Protein AF-A0A1V9G456-F1 (afdb_monomer)

Foldseek 3Di:
DPPDDPLVVVLLVLDDPVVSVVLVVLVVVLVVVVVVLVVVVVVLVVVVVPCPDDPVVVVVVSVVVNVVSLVVNVVSLLVSLCVSQVVCCQFQVFDAPDCVVVVVVDDSPDDCVVVVSVSSVRCSVRVPPVRLVNLLCLLLVVLQPDPDAWDDDWFDIDDPLLFDQDPVRAQDRDVCSLVNVSSVQQLLCCLAVVDSGHDPVVSVVSVCLVPDQQDWDKDDSHVQWIWTAGNSRHIDIGGNGSVSVVSSCVSSVSVVSRVVVVVVPD

Mean predicted aligned error: 13.53 Å

Solvent-accessible surface area (backbone atoms only — not comparable to full-atom values): 15135 Å² total; per-residue (Å²): 134,88,84,74,71,63,77,56,50,69,53,39,71,74,45,55,74,68,55,32,53,55,51,48,56,56,47,52,56,51,49,55,54,46,52,55,52,49,53,50,52,50,52,50,49,57,51,59,72,64,54,85,69,83,51,69,67,59,57,48,53,51,50,53,51,51,53,50,52,53,50,51,51,51,53,51,51,55,48,52,50,50,52,52,50,50,50,43,32,69,50,29,50,41,82,77,86,56,67,72,69,55,56,77,74,57,62,96,83,60,74,70,58,63,54,57,51,48,50,46,53,49,47,58,51,39,60,72,61,38,16,61,58,38,29,48,48,60,47,50,57,70,46,79,84,43,93,63,50,58,46,77,59,70,36,42,65,49,50,62,73,56,47,52,73,43,102,80,77,47,55,60,66,55,94,66,28,67,63,48,47,51,32,49,50,33,41,49,26,33,74,69,66,75,30,53,43,58,56,68,70,58,47,51,51,50,55,46,58,72,74,44,71,81,48,78,48,76,46,74,79,40,98,52,34,35,41,34,41,36,48,59,68,38,44,45,74,47,34,74,39,42,66,58,32,48,50,53,40,57,77,63,46,43,67,62,57,42,51,61,54,58,75,74,61,125

Sequence (266 aa):
MTYTIKNTQDILNRLSSEDQIHCQLVFENYQNKLHLINSLLETIRDTTEKIEKRDKEEIQKIGEINDLLNGIIRINSESLVKILESYFITKYAISFSSYLNLKAKLSPFNSFLPIVSGIFSQCSEDLNISGSENIADKFQRRFYYQEEQPVINGEKICLPFYCCYNNYGHLSLQKDGEQSIKWLLHALCYCFLNTNSMPSELSTLYDQWLKEIDVKRTYIIFPGVTIKFFRNRKVNLSFSTPEHALKFWNHFELTGIAARMRTKNP

Secondary structure (DSSP, 8-state):
-----HHHHHHHTTS-HHHHHHHHHHHHHHHHHHHHHHHHHHHHHHHHHH--S--HHHHHHHHHHHHHHHHHHHHHHHHHHHHHHHHHHHHH------HHHHHTT--TTS-SHHHHHHHHHHHHHHHHHHHHHHHHHHHHHTTTT-SS--EEETTEEE-BTTB---TTS---PPTTHHHHHHHHHHHHHHHHH--SSPPHHHHHHHHHHHH-TT--EEEEEETTEEEEE-TTS-EEEEESSHHHHHHHHHHTTHHHHHHHHHTT--

Structure (mmCIF, N/CA/C/O backbone):
data_AF-A0A1V9G456-F1
#
_entry.id   AF-A0A1V9G456-F1
#
loop_
_atom_site.group_PDB
_atom_site.id
_atom_site.type_symbol
_atom_site.label_atom_id
_atom_site.label_alt_id
_atom_site.label_comp_id
_atom_site.label_asym_id
_atom_site.label_entity_id
_atom_site.label_seq_id
_atom_site.pdbx_PDB_ins_code
_atom_site.Cartn_x
_atom_site.Cartn_y
_atom_site.Cartn_z
_atom_site.occupancy
_atom_site.B_iso_or_equiv
_atom_site.auth_seq_id
_atom_site.auth_comp_id
_atom_site.auth_asym_id
_atom_site.auth_atom_id
_atom_site.pdbx_PDB_model_num
ATOM 1 N N . MET A 1 1 ? -19.098 15.385 27.191 1.00 29.08 1 MET A N 1
ATOM 2 C CA . MET A 1 1 ? -17.970 16.095 26.537 1.00 29.08 1 MET A CA 1
ATOM 3 C C . MET A 1 1 ? -17.883 15.621 25.095 1.00 29.08 1 MET A C 1
ATOM 5 O O . MET A 1 1 ? -17.433 14.510 24.851 1.00 29.08 1 MET A O 1
ATOM 9 N N . THR A 1 2 ? -18.365 16.418 24.146 1.00 27.81 2 THR A N 1
ATOM 10 C CA . THR A 1 2 ? -18.256 16.141 22.708 1.00 27.81 2 THR A CA 1
ATOM 11 C C . THR A 1 2 ? -16.818 16.442 22.282 1.00 27.81 2 THR A C 1
ATOM 13 O O . THR A 1 2 ? -16.451 17.592 22.061 1.00 27.81 2 THR A O 1
ATOM 16 N N . TYR A 1 3 ? -15.960 15.420 22.267 1.00 35.41 3 TYR A N 1
ATOM 17 C CA . TYR A 1 3 ? -14.580 15.544 21.794 1.00 35.41 3 TYR A CA 1
ATOM 18 C C . TYR A 1 3 ? -14.573 15.631 20.264 1.00 35.41 3 TYR A C 1
ATOM 20 O O . TYR A 1 3 ? -14.456 14.631 19.559 1.00 35.41 3 TYR A O 1
ATOM 28 N N . THR A 1 4 ? -14.732 16.843 19.742 1.00 36.88 4 THR A N 1
ATOM 29 C CA . THR A 1 4 ? -14.680 17.124 18.307 1.00 36.88 4 THR A CA 1
ATOM 30 C C . THR A 1 4 ? -13.224 17.147 17.832 1.00 36.88 4 THR A C 1
ATOM 32 O O . THR A 1 4 ? -12.468 18.036 18.211 1.00 36.88 4 THR A O 1
ATOM 35 N N . ILE A 1 5 ? -12.827 16.123 17.067 1.00 44.25 5 ILE A N 1
ATOM 36 C CA . ILE A 1 5 ? -12.095 16.112 15.772 1.00 44.25 5 ILE A CA 1
ATOM 37 C C . ILE A 1 5 ? -11.303 17.388 15.375 1.00 44.25 5 ILE A C 1
ATOM 39 O O . ILE A 1 5 ? -11.302 17.786 14.218 1.00 44.25 5 ILE A O 1
ATOM 43 N N . LYS A 1 6 ? -10.615 18.088 16.281 1.00 42.72 6 LYS A N 1
ATOM 44 C CA . LYS A 1 6 ? -9.743 19.208 15.878 1.00 42.72 6 LYS A CA 1
ATOM 45 C C . LYS A 1 6 ? -8.385 18.697 15.391 1.00 42.72 6 LYS A C 1
ATOM 47 O O . LYS A 1 6 ? -7.908 19.136 14.357 1.00 42.72 6 LYS A O 1
ATOM 52 N N . ASN A 1 7 ? -7.839 17.674 16.053 1.00 48.06 7 ASN A N 1
ATOM 53 C CA . ASN A 1 7 ? -6.539 17.093 15.691 1.00 48.06 7 ASN A CA 1
ATOM 54 C C . ASN A 1 7 ? -6.590 16.159 14.470 1.00 48.06 7 ASN A C 1
ATOM 56 O O . ASN A 1 7 ? -5.567 15.914 13.842 1.00 48.06 7 ASN A O 1
ATOM 60 N N . THR A 1 8 ? -7.759 15.618 14.120 1.00 53.28 8 THR A N 1
ATOM 61 C CA . THR A 1 8 ? -7.902 14.717 12.964 1.00 53.28 8 THR A CA 1
ATOM 62 C C . THR A 1 8 ? -7.913 15.491 11.648 1.00 53.28 8 THR A C 1
ATOM 64 O O . THR A 1 8 ? -7.383 15.012 10.649 1.00 53.28 8 THR A O 1
ATOM 67 N N . GLN A 1 9 ? -8.476 16.703 11.649 1.00 58.34 9 GLN A N 1
ATOM 68 C CA . GLN A 1 9 ? -8.628 17.510 10.442 1.00 58.34 9 GLN A CA 1
ATOM 69 C C . GLN A 1 9 ? -7.277 17.973 9.886 1.00 58.34 9 GLN A C 1
ATOM 71 O O . GLN A 1 9 ? -7.057 17.881 8.683 1.00 58.34 9 GLN A O 1
ATOM 76 N N . ASP A 1 10 ? -6.340 18.373 10.748 1.00 55.44 10 ASP A N 1
ATOM 77 C CA . ASP A 1 10 ? -4.997 18.807 10.333 1.00 55.44 10 ASP A CA 1
ATOM 78 C C . ASP A 1 10 ? -4.197 17.701 9.636 1.00 55.44 10 ASP A C 1
ATOM 80 O O . ASP A 1 10 ? -3.335 17.980 8.803 1.00 55.44 10 ASP A O 1
ATOM 84 N N . ILE A 1 11 ? -4.498 16.441 9.953 1.00 53.94 11 ILE A N 1
ATOM 85 C CA . ILE A 1 11 ? -3.815 15.281 9.381 1.00 53.94 11 ILE A CA 1
ATOM 86 C C . ILE A 1 11 ? -4.518 14.832 8.101 1.00 53.94 11 ILE A C 1
ATOM 88 O O . ILE A 1 11 ? -3.846 14.569 7.106 1.00 53.94 11 ILE A O 1
ATOM 92 N N . LEU A 1 12 ? -5.855 14.845 8.078 1.00 62.16 12 LEU A N 1
ATOM 93 C CA . LEU A 1 12 ? -6.624 14.661 6.845 1.00 62.16 12 LEU A CA 1
ATOM 94 C C . LEU A 1 12 ? -6.194 15.680 5.782 1.00 62.16 12 LEU A C 1
ATOM 96 O O . LEU A 1 12 ? -5.948 15.300 4.644 1.00 62.16 12 LEU A O 1
ATOM 100 N N . ASN A 1 13 ? -5.978 16.940 6.163 1.00 65.62 13 ASN A N 1
ATOM 101 C CA . ASN A 1 13 ? -5.554 18.006 5.251 1.00 65.62 13 ASN A CA 1
ATOM 102 C C . ASN A 1 13 ? -4.194 17.750 4.563 1.00 65.62 13 ASN A C 1
ATOM 104 O O . ASN A 1 13 ? -3.883 18.420 3.581 1.00 65.62 13 ASN A O 1
ATOM 108 N N . ARG A 1 14 ? -3.382 16.801 5.053 1.00 60.09 14 ARG A N 1
ATOM 109 C CA . ARG A 1 14 ? -2.105 16.393 4.434 1.00 60.09 14 ARG A CA 1
ATOM 110 C C . ARG A 1 14 ? -2.256 15.254 3.424 1.00 60.09 14 ARG A C 1
ATOM 112 O O . ARG A 1 14 ? -1.299 14.933 2.727 1.00 60.09 14 ARG A O 1
ATOM 119 N N . LEU A 1 15 ? -3.428 14.631 3.360 1.00 67.00 15 LEU A N 1
ATOM 120 C CA . LEU A 1 15 ? -3.732 13.544 2.439 1.00 67.00 15 LEU A CA 1
ATOM 121 C C . LEU A 1 15 ? -4.352 14.072 1.142 1.00 67.00 15 LEU A C 1
ATOM 123 O O . LEU A 1 15 ? -4.891 15.180 1.101 1.00 67.00 15 LEU A O 1
ATOM 127 N N . SER A 1 16 ? -4.343 13.248 0.092 1.00 68.56 16 SER A N 1
ATOM 128 C CA . SER A 1 16 ? -5.126 13.531 -1.116 1.00 68.56 16 SER A CA 1
ATOM 129 C C . SER A 1 16 ? -6.628 13.578 -0.798 1.00 68.56 16 SER A C 1
ATOM 131 O O . SER A 1 16 ? -7.088 12.934 0.145 1.00 68.56 16 SER A O 1
ATOM 133 N N . SER A 1 17 ? -7.421 14.297 -1.598 1.00 72.94 17 SER A N 1
ATOM 134 C CA . SER A 1 17 ? -8.876 14.406 -1.386 1.00 72.94 17 SER A CA 1
ATOM 135 C C . SER A 1 17 ? -9.580 13.043 -1.345 1.00 72.94 17 SER A C 1
ATOM 137 O O . SER A 1 17 ? -10.521 12.852 -0.582 1.00 72.94 17 SER A O 1
ATOM 139 N N . GLU A 1 18 ? -9.101 12.072 -2.123 1.00 75.88 18 GLU A N 1
ATOM 140 C CA . GLU A 1 18 ? -9.630 10.705 -2.128 1.00 75.88 18 GLU A CA 1
ATOM 141 C C . GLU A 1 18 ? -9.350 9.978 -0.801 1.00 75.88 18 GLU A C 1
ATOM 143 O O . GLU A 1 18 ? -10.236 9.350 -0.222 1.00 75.88 18 GLU A O 1
ATOM 148 N N . ASP A 1 19 ? -8.129 10.100 -0.277 1.00 76.50 19 ASP A N 1
ATOM 149 C CA . ASP A 1 19 ? -7.758 9.493 1.004 1.00 76.50 19 ASP A CA 1
ATOM 150 C C . ASP A 1 19 ? -8.465 10.149 2.183 1.00 76.50 19 ASP A C 1
ATOM 152 O O . ASP A 1 19 ? -8.787 9.467 3.155 1.00 76.50 19 ASP A O 1
ATOM 156 N N . GLN A 1 20 ? -8.716 11.459 2.098 1.00 75.62 20 GLN A N 1
ATOM 157 C CA . GLN A 1 20 ? -9.496 12.185 3.094 1.00 75.62 20 GLN A CA 1
ATOM 158 C C . GLN A 1 20 ? -10.893 11.587 3.221 1.00 75.62 20 GLN A C 1
ATOM 160 O O . GLN A 1 20 ? -11.306 11.262 4.333 1.00 75.62 20 GLN A O 1
ATOM 165 N N . ILE A 1 21 ? -11.573 11.373 2.089 1.00 80.25 21 ILE A N 1
ATOM 166 C CA . ILE A 1 21 ? -12.909 10.767 2.045 1.00 80.25 21 ILE A CA 1
ATOM 167 C C . ILE A 1 21 ? -12.871 9.350 2.624 1.00 80.25 21 ILE A C 1
ATOM 169 O O . ILE A 1 21 ? -13.693 9.010 3.476 1.00 80.25 21 ILE A O 1
ATOM 173 N N . HIS A 1 22 ? -11.903 8.522 2.208 1.00 81.69 22 HIS A N 1
ATOM 174 C CA . HIS A 1 22 ? -11.785 7.156 2.723 1.00 81.69 22 HIS A CA 1
ATOM 175 C C . HIS A 1 22 ? -11.579 7.138 4.240 1.00 81.69 22 HIS A C 1
ATOM 177 O O . HIS A 1 22 ? -12.286 6.433 4.961 1.00 81.69 22 HIS A O 1
ATOM 183 N N . CYS A 1 23 ? -10.636 7.942 4.735 1.00 77.00 23 CYS A N 1
ATOM 184 C CA . CYS A 1 23 ? -10.368 8.042 6.160 1.00 77.00 23 CYS A CA 1
ATOM 185 C C . CYS A 1 23 ? -11.614 8.526 6.904 1.00 77.00 23 CYS A C 1
ATOM 187 O O . CYS A 1 23 ? -12.013 7.877 7.866 1.00 77.00 23 CYS A O 1
ATOM 189 N N . GLN A 1 24 ? -12.268 9.600 6.448 1.00 79.25 24 GLN A N 1
ATOM 190 C CA . GLN A 1 24 ? -13.489 10.131 7.064 1.00 79.25 24 GLN A CA 1
ATOM 191 C C . GLN A 1 24 ? -14.578 9.065 7.209 1.00 79.25 24 GLN A C 1
ATOM 193 O O . GLN A 1 24 ? -15.083 8.885 8.313 1.00 79.25 24 GLN A O 1
ATOM 198 N N . LEU A 1 25 ? -14.862 8.285 6.162 1.00 83.12 25 LEU A N 1
ATOM 199 C CA . LEU A 1 25 ? -15.849 7.198 6.223 1.00 83.12 25 LEU A CA 1
ATOM 200 C C . LEU A 1 25 ? -15.495 6.140 7.278 1.00 83.12 25 LEU A C 1
ATOM 202 O O . LEU A 1 25 ? -16.353 5.675 8.035 1.00 83.12 25 LEU A O 1
ATOM 206 N N . VAL A 1 26 ? -14.218 5.755 7.349 1.00 82.00 26 VAL A N 1
ATOM 207 C CA . VAL A 1 26 ? -13.726 4.808 8.357 1.00 82.00 26 VAL A CA 1
ATOM 208 C C . VAL A 1 26 ? -13.865 5.400 9.771 1.00 82.00 26 VAL A C 1
ATOM 210 O O . VAL A 1 26 ? -14.267 4.687 10.697 1.00 82.00 26 VAL A O 1
ATOM 213 N N . PHE A 1 27 ? -13.605 6.701 9.943 1.00 76.19 27 PHE A N 1
ATOM 214 C CA . PHE A 1 27 ? -13.762 7.402 11.222 1.00 76.19 27 PHE A CA 1
ATOM 215 C C . PHE A 1 27 ? -15.206 7.533 11.665 1.00 76.19 27 PHE A C 1
ATOM 217 O O . PHE A 1 27 ? -15.497 7.240 12.821 1.00 76.19 27 PHE A O 1
ATOM 224 N N . GLU A 1 28 ? -16.103 7.942 10.778 1.00 78.88 28 GLU A N 1
ATOM 225 C CA . GLU A 1 28 ? -17.527 8.075 11.082 1.00 78.88 28 GLU A CA 1
ATOM 226 C C . GLU A 1 28 ? -18.101 6.736 11.554 1.00 78.88 28 GLU A C 1
ATOM 228 O O . GLU A 1 28 ? -18.773 6.663 12.584 1.00 78.88 28 GLU A O 1
ATOM 233 N N . ASN A 1 29 ? -17.749 5.642 10.874 1.00 81.62 29 ASN A N 1
ATOM 234 C CA . ASN A 1 29 ? -18.168 4.302 11.277 1.00 81.62 29 ASN A CA 1
ATOM 235 C C . ASN A 1 29 ? -17.635 3.928 12.673 1.00 81.62 29 ASN A C 1
ATOM 237 O O . ASN A 1 29 ? -18.372 3.418 13.520 1.00 81.62 29 ASN A O 1
ATOM 241 N N . TYR A 1 30 ? -16.366 4.227 12.953 1.00 77.94 30 TYR A N 1
ATOM 242 C CA . TYR A 1 30 ? -15.782 4.004 14.275 1.00 77.94 30 TYR A CA 1
ATOM 243 C C . TYR A 1 30 ? -16.440 4.860 15.369 1.00 77.94 30 TYR A C 1
ATOM 245 O O . TYR A 1 30 ? -16.749 4.350 16.448 1.00 77.94 30 TYR A O 1
ATOM 253 N N . GLN A 1 31 ? -16.702 6.138 15.098 1.00 72.94 31 GLN A N 1
ATOM 254 C CA . GLN A 1 31 ? -17.344 7.050 16.043 1.00 72.94 31 GLN A CA 1
ATOM 255 C C . GLN A 1 31 ? -18.769 6.623 16.375 1.00 72.94 31 GLN A C 1
ATOM 257 O O . GLN A 1 31 ? -19.137 6.636 17.547 1.00 72.94 31 GLN A O 1
ATOM 262 N N . ASN A 1 32 ? -19.535 6.166 15.385 1.00 76.38 32 ASN A N 1
ATOM 263 C CA . ASN A 1 32 ? -20.880 5.641 15.609 1.00 76.38 32 ASN A CA 1
ATOM 264 C C . ASN A 1 32 ? -20.860 4.437 16.564 1.00 76.38 32 ASN A C 1
ATOM 266 O O . ASN A 1 32 ? -21.667 4.361 17.493 1.00 76.38 32 ASN A O 1
ATOM 270 N N . LYS A 1 33 ? -19.890 3.527 16.396 1.00 76.00 33 LYS A N 1
ATOM 271 C CA . LYS A 1 33 ? -19.704 2.382 17.303 1.00 76.00 33 LYS A CA 1
ATOM 272 C C . LYS A 1 33 ? -19.307 2.819 18.712 1.00 76.00 33 LYS A C 1
ATOM 274 O O . LYS A 1 33 ? -19.852 2.301 19.683 1.00 76.00 33 LYS A O 1
ATOM 279 N N . LEU A 1 34 ? -18.391 3.780 18.840 1.00 74.19 34 LEU A N 1
ATOM 280 C CA . LEU A 1 34 ? -17.984 4.302 20.146 1.00 74.19 34 LEU A CA 1
ATOM 281 C C . LEU A 1 34 ? -19.107 5.041 20.864 1.00 74.19 34 LEU A C 1
ATOM 283 O O . LEU A 1 34 ? -19.250 4.881 22.070 1.00 74.19 34 LEU A O 1
ATOM 287 N N . HIS A 1 35 ? -19.891 5.844 20.146 1.00 76.31 35 HIS A N 1
ATOM 288 C CA . HIS A 1 35 ? -21.009 6.578 20.727 1.00 76.31 35 HIS A CA 1
ATOM 289 C C . HIS A 1 35 ? -22.008 5.616 21.378 1.00 76.31 35 HIS A C 1
ATOM 291 O O . HIS A 1 35 ? -22.426 5.834 22.513 1.00 76.31 35 HIS A O 1
ATOM 297 N N . LEU A 1 36 ? -22.329 4.512 20.695 1.00 78.75 36 LEU A N 1
ATOM 298 C CA . LEU A 1 36 ? -23.184 3.462 21.244 1.00 78.75 36 LEU A CA 1
ATOM 299 C C . LEU A 1 36 ? -22.589 2.847 22.520 1.00 78.75 36 LEU A C 1
ATOM 301 O O . LEU A 1 36 ? -23.282 2.739 23.527 1.00 78.75 36 LEU A O 1
ATOM 305 N N . ILE A 1 37 ? -21.305 2.477 22.502 1.00 75.81 37 ILE A N 1
ATOM 306 C CA . ILE A 1 37 ? -20.650 1.845 23.658 1.00 75.81 37 ILE A CA 1
ATOM 307 C C . ILE A 1 37 ? -20.556 2.810 24.847 1.00 75.81 37 ILE A C 1
ATOM 309 O O . ILE A 1 37 ? -20.841 2.419 25.975 1.00 75.81 37 ILE A O 1
ATOM 313 N N . ASN A 1 38 ? -20.207 4.074 24.607 1.00 71.88 38 ASN A N 1
ATOM 314 C CA . ASN A 1 38 ? -20.135 5.088 25.656 1.00 71.88 38 ASN A CA 1
ATOM 315 C C . ASN A 1 38 ? -21.511 5.355 26.277 1.00 71.88 38 ASN A C 1
ATOM 317 O O . ASN A 1 38 ? -21.606 5.464 27.494 1.00 71.88 38 ASN A O 1
ATOM 321 N N . SER A 1 39 ? -22.578 5.384 25.472 1.00 77.94 39 SER A N 1
ATOM 322 C CA . SER A 1 39 ? -23.950 5.517 25.980 1.00 77.94 39 SER A CA 1
ATOM 323 C C . SER A 1 39 ? -24.354 4.336 26.875 1.00 77.94 39 SER A C 1
ATOM 325 O O . SER A 1 39 ? -25.000 4.530 27.908 1.00 77.94 39 SER A O 1
ATOM 327 N N . LEU A 1 40 ? -23.926 3.114 26.534 1.00 79.06 40 LEU A N 1
ATOM 328 C CA . LEU A 1 40 ? -24.123 1.937 27.386 1.00 79.06 40 LEU A CA 1
ATOM 329 C C . LEU A 1 40 ? -23.321 2.038 28.690 1.00 79.06 40 LEU A C 1
ATOM 331 O O . LEU A 1 40 ? -23.867 1.756 29.753 1.00 79.06 40 LEU A O 1
ATOM 335 N N . LEU A 1 41 ? -22.060 2.479 28.627 1.00 76.81 41 LEU A N 1
ATOM 336 C CA . LEU A 1 41 ? -21.218 2.690 29.810 1.00 76.81 41 LEU A CA 1
ATOM 337 C C . LEU A 1 41 ? -21.802 3.747 30.756 1.00 76.81 41 LEU A C 1
ATOM 339 O O . LEU A 1 41 ? -21.820 3.529 31.965 1.00 76.81 41 LEU A O 1
ATOM 343 N N . GLU A 1 42 ? -22.316 4.857 30.223 1.00 78.56 42 GLU A N 1
ATOM 344 C CA . GLU A 1 42 ? -23.013 5.880 31.012 1.00 78.56 42 GLU A CA 1
ATOM 345 C C . GLU A 1 42 ? -24.275 5.309 31.664 1.00 78.56 42 GLU A C 1
ATOM 347 O O . GLU A 1 42 ? -24.458 5.450 32.869 1.00 78.56 42 GLU A O 1
ATOM 352 N N . THR A 1 43 ? -25.085 4.560 30.909 1.00 79.44 43 THR A N 1
ATOM 353 C CA . THR A 1 43 ? -26.291 3.907 31.445 1.00 79.44 43 THR A CA 1
ATOM 354 C C . THR A 1 43 ? -25.951 2.933 32.575 1.00 79.44 43 THR A C 1
ATOM 356 O O . THR A 1 43 ? -26.644 2.888 33.592 1.00 79.44 43 THR A O 1
ATOM 359 N N . ILE A 1 44 ? -24.870 2.163 32.427 1.00 76.38 44 ILE A N 1
ATOM 360 C CA . ILE A 1 44 ? -24.393 1.240 33.461 1.00 76.38 44 ILE A CA 1
ATOM 361 C C . ILE A 1 44 ? -23.924 2.019 34.683 1.00 76.38 44 ILE A C 1
ATOM 363 O O . ILE A 1 44 ? -24.290 1.650 35.797 1.00 76.38 44 ILE A O 1
ATOM 367 N N . ARG A 1 45 ? -23.164 3.105 34.504 1.00 75.81 45 ARG A N 1
ATOM 368 C CA . ARG A 1 45 ? -22.695 3.936 35.619 1.00 75.81 45 ARG A CA 1
ATOM 369 C C . ARG A 1 45 ? -23.867 4.522 36.400 1.00 75.81 45 ARG A C 1
ATOM 371 O O . ARG A 1 45 ? -23.929 4.341 37.612 1.00 75.81 45 ARG A O 1
ATOM 378 N N . ASP A 1 46 ? -24.835 5.102 35.700 1.00 76.88 46 ASP A N 1
ATOM 379 C CA . ASP A 1 46 ? -26.046 5.666 36.295 1.00 76.88 46 ASP A CA 1
ATOM 380 C C . ASP A 1 46 ? -26.880 4.600 37.014 1.00 76.88 46 ASP A C 1
ATOM 382 O O . ASP A 1 46 ? -27.466 4.858 38.064 1.00 76.88 46 ASP A O 1
ATOM 386 N N . THR A 1 47 ? -26.939 3.385 36.460 1.00 72.50 47 THR A N 1
ATOM 387 C CA . THR A 1 47 ? -27.614 2.248 37.099 1.00 72.50 47 THR A CA 1
ATOM 388 C C . THR A 1 47 ? -26.866 1.818 38.361 1.00 72.50 47 THR A C 1
ATOM 390 O O . THR A 1 47 ? -27.487 1.597 39.394 1.00 72.50 47 THR A O 1
ATOM 393 N N . THR A 1 48 ? -25.533 1.782 38.314 1.00 71.56 48 THR A N 1
ATOM 394 C CA . THR A 1 48 ? -24.670 1.434 39.454 1.00 71.56 48 THR A CA 1
ATOM 395 C C . THR A 1 48 ? -24.810 2.441 40.596 1.00 71.56 48 THR A C 1
ATOM 397 O O . THR A 1 48 ? -24.867 2.048 41.758 1.00 71.56 48 THR A O 1
ATOM 400 N N . GLU A 1 49 ? -24.901 3.735 40.276 1.00 71.06 49 GLU A N 1
ATOM 401 C CA . GLU A 1 49 ? -25.076 4.821 41.250 1.00 71.06 49 GLU A CA 1
ATOM 402 C C . GLU A 1 49 ? -26.454 4.779 41.944 1.00 71.06 49 GLU A C 1
ATOM 404 O O . GLU A 1 49 ? -26.573 5.222 43.085 1.00 71.06 49 GLU A O 1
ATOM 409 N N . LYS A 1 50 ?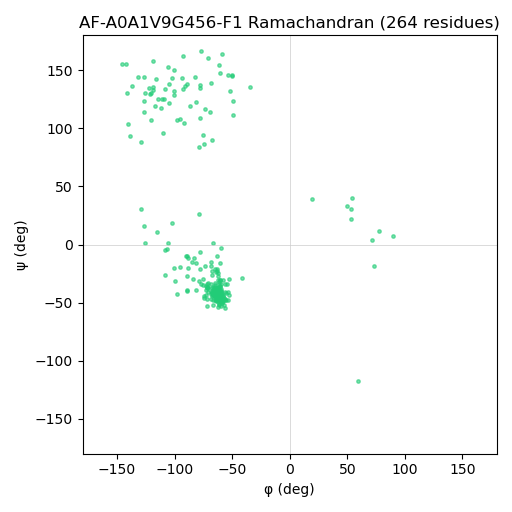 -27.483 4.212 41.295 1.00 71.12 50 LYS A N 1
ATOM 410 C CA . LYS A 1 50 ? -28.862 4.112 41.819 1.00 71.12 50 LYS A CA 1
ATOM 411 C C . LYS A 1 50 ? -29.139 2.857 42.653 1.00 71.12 50 LYS A C 1
ATOM 413 O O . LYS A 1 50 ? -30.185 2.782 43.298 1.00 71.12 50 LYS A O 1
ATOM 418 N N . ILE A 1 51 ? -28.245 1.868 42.659 1.00 69.94 51 ILE A N 1
ATOM 419 C CA . ILE A 1 51 ? -28.406 0.652 43.471 1.00 69.94 51 ILE A CA 1
ATOM 420 C C . ILE A 1 51 ? -28.005 0.980 44.921 1.00 69.94 51 ILE A C 1
ATOM 422 O O . ILE A 1 51 ? -26.875 0.773 45.358 1.00 69.94 51 ILE A O 1
ATOM 426 N N . GLU A 1 52 ? -28.951 1.529 45.688 1.00 56.78 52 GLU A N 1
ATOM 427 C CA . GLU A 1 52 ? -28.749 1.947 47.088 1.00 56.78 52 GLU A CA 1
ATOM 428 C C . GLU A 1 52 ? -28.531 0.773 48.066 1.00 56.78 52 GLU A C 1
ATOM 430 O O . GLU A 1 52 ? -28.046 0.971 49.182 1.00 56.78 52 GLU A O 1
ATOM 435 N N . LYS A 1 53 ? -28.839 -0.469 47.668 1.00 60.69 53 LYS A N 1
ATOM 436 C CA . LYS A 1 53 ? -28.594 -1.677 48.472 1.00 60.69 53 LYS A CA 1
ATOM 437 C C . LYS A 1 53 ? -27.672 -2.625 47.723 1.00 60.69 53 LYS A C 1
ATOM 439 O O . LYS A 1 53 ? -28.064 -3.261 46.756 1.00 60.69 53 LYS A O 1
ATOM 444 N N . ARG A 1 54 ? -26.431 -2.694 48.204 1.00 64.25 54 ARG A N 1
ATOM 445 C CA . ARG A 1 54 ? -25.341 -3.485 47.633 1.00 64.25 54 ARG A CA 1
ATOM 446 C C . ARG A 1 54 ? -25.607 -4.983 47.773 1.00 64.25 54 ARG A C 1
ATOM 448 O O . ARG A 1 54 ? -25.161 -5.588 48.749 1.00 64.25 54 ARG A O 1
ATOM 455 N N . ASP A 1 55 ? -26.259 -5.581 46.784 1.00 70.25 55 ASP A N 1
ATOM 456 C CA . ASP A 1 55 ? -26.033 -6.995 46.520 1.00 70.25 55 ASP A CA 1
ATOM 457 C C . ASP A 1 55 ? -24.652 -7.131 45.860 1.00 70.25 55 ASP A C 1
ATOM 459 O O . ASP A 1 55 ? -24.379 -6.555 44.802 1.00 70.25 55 ASP A O 1
ATOM 463 N N . LYS A 1 56 ? -23.724 -7.818 46.537 1.00 72.00 56 LYS A N 1
ATOM 464 C CA . LYS A 1 56 ? -22.342 -7.978 46.053 1.00 72.00 56 LYS A CA 1
ATOM 465 C C . LYS A 1 56 ? -22.310 -8.643 44.678 1.00 72.00 56 LYS A C 1
ATOM 467 O O . LYS A 1 56 ? -21.412 -8.348 43.893 1.00 72.00 56 LYS A O 1
ATOM 472 N N . GLU A 1 57 ? -23.280 -9.507 44.398 1.00 76.19 57 GLU A N 1
ATOM 473 C CA . GLU A 1 57 ? -23.358 -10.246 43.143 1.00 76.19 57 GLU A CA 1
ATOM 474 C C . GLU A 1 57 ? -23.760 -9.345 41.960 1.00 76.19 57 GLU A C 1
ATOM 476 O O . GLU A 1 57 ? -23.220 -9.485 40.863 1.00 76.19 57 GLU A O 1
ATOM 481 N N . GLU A 1 58 ? -24.647 -8.366 42.173 1.00 72.56 58 GLU A N 1
ATOM 482 C CA . GLU A 1 58 ? -25.045 -7.402 41.134 1.00 72.56 58 GLU A CA 1
ATOM 483 C C . GLU A 1 58 ? -23.916 -6.420 40.801 1.00 72.56 58 GLU A C 1
ATOM 485 O O . GLU A 1 58 ? -23.649 -6.154 39.628 1.00 72.56 58 GLU A O 1
ATOM 490 N N . ILE A 1 59 ? -23.188 -5.941 41.816 1.00 75.44 59 ILE A N 1
ATOM 491 C CA . ILE A 1 59 ? -22.011 -5.077 41.622 1.00 75.44 59 ILE A CA 1
ATOM 492 C C . ILE A 1 59 ? -20.920 -5.813 40.836 1.00 75.44 59 ILE A C 1
ATOM 494 O O . ILE A 1 59 ? -20.274 -5.224 39.968 1.00 75.44 59 ILE A O 1
ATOM 498 N N . GLN A 1 60 ? -20.720 -7.103 41.116 1.00 79.69 60 GLN A N 1
ATOM 499 C CA . GLN A 1 60 ? -19.756 -7.919 40.387 1.00 79.69 60 GLN A CA 1
ATOM 500 C C . GLN A 1 60 ? -20.147 -8.075 38.909 1.00 79.69 60 GLN A C 1
ATOM 502 O O . GLN A 1 60 ? -19.310 -7.836 38.040 1.00 79.69 60 GLN A O 1
ATOM 507 N N . LYS A 1 61 ? -21.419 -8.377 38.609 1.00 79.44 61 LYS A N 1
ATOM 508 C CA . LYS A 1 61 ? -21.929 -8.469 37.226 1.00 79.44 61 LYS A CA 1
ATOM 509 C C . LYS A 1 61 ? -21.768 -7.153 36.460 1.00 79.44 61 LYS A C 1
ATOM 511 O O . LYS A 1 61 ? -21.384 -7.158 35.295 1.00 79.44 61 LYS A O 1
ATOM 516 N N . ILE A 1 62 ? -22.004 -6.016 37.113 1.00 77.56 62 ILE A N 1
ATOM 517 C CA . ILE A 1 62 ? -21.761 -4.683 36.541 1.00 77.56 62 ILE A CA 1
ATOM 518 C C . ILE A 1 62 ? -20.277 -4.482 36.205 1.00 77.56 62 ILE A C 1
ATOM 520 O O . ILE A 1 62 ? -19.955 -3.980 35.126 1.00 77.56 62 ILE A O 1
ATOM 524 N N . GLY A 1 63 ? -19.376 -4.890 37.105 1.00 76.81 63 GLY A N 1
ATOM 525 C CA . GLY A 1 63 ? -17.931 -4.862 36.868 1.00 76.81 63 GLY A CA 1
ATOM 526 C C . GLY A 1 63 ? -17.530 -5.688 35.644 1.00 76.81 63 GLY A C 1
ATOM 527 O O . GLY A 1 63 ? -16.829 -5.186 34.769 1.00 76.81 63 GLY A O 1
ATOM 528 N N . GLU A 1 64 ? -18.060 -6.906 35.526 1.00 81.81 64 GLU A N 1
ATOM 529 C CA . GLU A 1 64 ? -17.820 -7.793 34.379 1.00 81.81 64 GLU A CA 1
ATOM 530 C C . GLU A 1 64 ? -18.327 -7.186 33.058 1.00 81.81 64 GLU A C 1
ATOM 532 O O . GLU A 1 64 ? -17.633 -7.239 32.041 1.00 81.81 64 GLU A O 1
ATOM 537 N N . ILE A 1 65 ? -19.506 -6.550 33.058 1.00 79.88 65 ILE A N 1
ATOM 538 C CA . ILE A 1 65 ? -20.039 -5.858 31.873 1.00 79.88 65 ILE A CA 1
ATOM 539 C C . ILE A 1 65 ? -19.147 -4.669 31.489 1.00 79.88 65 ILE A C 1
ATOM 541 O O . ILE A 1 65 ? -18.874 -4.465 30.304 1.00 79.88 65 ILE A O 1
ATOM 545 N N . ASN A 1 66 ? -18.663 -3.898 32.466 1.00 75.38 66 ASN A N 1
ATOM 546 C CA . ASN A 1 66 ? -17.758 -2.777 32.216 1.00 75.38 66 ASN A CA 1
ATOM 547 C C . ASN A 1 66 ? -16.443 -3.257 31.572 1.00 75.38 66 ASN A C 1
ATOM 549 O O . ASN A 1 66 ? -16.005 -2.709 30.559 1.00 75.38 66 ASN A O 1
ATOM 553 N N . ASP A 1 67 ? -15.857 -4.339 32.087 1.00 77.81 67 ASP A N 1
ATOM 554 C CA . ASP A 1 67 ? -14.648 -4.947 31.522 1.00 77.81 67 ASP A CA 1
ATOM 555 C C . ASP A 1 67 ? -14.867 -5.473 30.095 1.00 77.81 67 ASP A C 1
ATOM 557 O O . ASP A 1 67 ? -14.023 -5.262 29.215 1.00 77.81 67 ASP A O 1
ATOM 561 N N . LEU A 1 68 ? -16.020 -6.094 29.823 1.00 79.94 68 LEU A N 1
ATOM 562 C CA . LEU A 1 68 ? -16.396 -6.538 28.477 1.00 79.94 68 LEU A CA 1
ATOM 563 C C . LEU A 1 68 ? -16.523 -5.362 27.501 1.00 79.94 68 LEU A C 1
ATOM 565 O O . LEU A 1 68 ? -15.975 -5.422 26.397 1.00 79.94 68 LEU A O 1
ATOM 569 N N . LEU A 1 69 ? -17.197 -4.278 27.896 1.00 74.75 69 LEU A N 1
ATOM 570 C CA . LEU A 1 69 ? -17.351 -3.082 27.061 1.00 74.75 69 LEU A CA 1
ATOM 571 C C . LEU A 1 69 ? -16.001 -2.412 26.784 1.00 74.75 69 LEU A C 1
ATOM 573 O O . LEU A 1 69 ? -15.713 -2.074 25.634 1.00 74.75 69 LEU A O 1
ATOM 577 N N . ASN A 1 70 ? -15.123 -2.322 27.784 1.00 71.69 70 ASN A N 1
ATOM 578 C CA . ASN A 1 70 ? -13.750 -1.849 27.598 1.00 71.69 70 ASN A CA 1
ATOM 579 C C . ASN A 1 70 ? -12.959 -2.748 26.630 1.00 71.69 70 ASN A C 1
ATOM 581 O O . ASN A 1 70 ? -12.227 -2.257 25.762 1.00 71.69 70 ASN A O 1
ATOM 585 N N . GLY A 1 71 ? -13.151 -4.068 26.710 1.00 70.75 71 GLY A N 1
ATOM 586 C CA . GLY A 1 71 ? -12.602 -5.029 25.754 1.00 70.75 71 GLY A CA 1
ATOM 587 C C . GLY A 1 71 ? -13.090 -4.796 24.320 1.00 70.75 71 GLY A C 1
ATOM 588 O O . GLY A 1 71 ? -12.287 -4.833 23.383 1.00 70.75 71 GLY A O 1
ATOM 589 N N . ILE A 1 72 ? -14.378 -4.495 24.141 1.00 74.75 72 ILE A N 1
ATOM 590 C CA . ILE A 1 72 ? -14.984 -4.194 22.836 1.00 74.75 72 ILE A CA 1
ATOM 591 C C . ILE A 1 72 ? -14.431 -2.888 22.260 1.00 74.75 72 ILE A C 1
ATOM 593 O O . ILE A 1 72 ? -14.131 -2.837 21.063 1.00 74.75 72 ILE A O 1
ATOM 597 N N . ILE A 1 73 ? -14.251 -1.843 23.076 1.00 70.31 73 ILE A N 1
ATOM 598 C CA . ILE A 1 73 ? -13.615 -0.598 22.620 1.00 70.31 73 ILE A CA 1
ATOM 599 C C . ILE A 1 73 ? -12.211 -0.902 22.104 1.00 70.31 73 ILE A C 1
ATOM 601 O O . ILE A 1 73 ? -11.888 -0.546 20.973 1.00 70.31 73 ILE A O 1
ATOM 605 N N . ARG A 1 74 ? -11.411 -1.647 22.877 1.00 70.50 74 ARG A N 1
ATOM 606 C CA . ARG A 1 74 ? -10.053 -2.035 22.480 1.00 70.50 74 ARG A CA 1
ATOM 607 C C . ARG A 1 74 ? -10.025 -2.776 21.142 1.00 70.50 74 ARG A C 1
ATOM 609 O O . ARG A 1 74 ? -9.206 -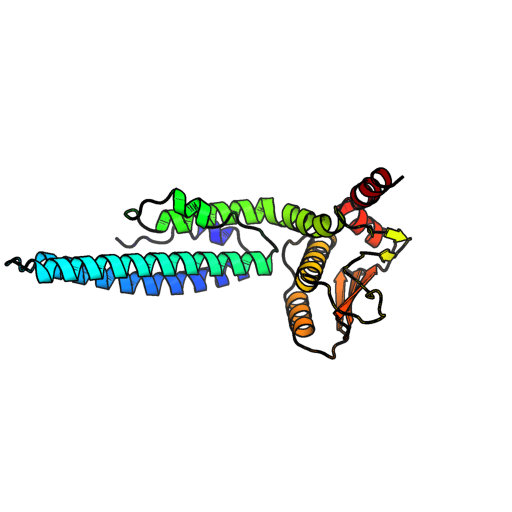2.443 20.290 1.00 70.50 74 ARG A O 1
ATOM 616 N N . ILE A 1 75 ? -10.908 -3.755 20.943 1.00 75.44 75 ILE A N 1
ATOM 617 C CA . ILE A 1 75 ? -11.000 -4.515 19.685 1.00 75.44 75 ILE A CA 1
ATOM 618 C C . ILE A 1 75 ? -11.390 -3.599 18.518 1.00 75.44 75 ILE A C 1
ATOM 620 O O . ILE A 1 75 ? -10.804 -3.696 17.440 1.00 75.44 75 ILE A O 1
ATOM 624 N N . ASN A 1 76 ? -12.344 -2.686 18.719 1.00 73.00 76 ASN A N 1
ATOM 625 C CA . ASN A 1 76 ? -12.744 -1.736 17.681 1.00 73.00 76 ASN A CA 1
ATOM 626 C C . ASN A 1 76 ? -11.620 -0.755 17.336 1.00 73.00 76 ASN A C 1
ATOM 628 O O . ASN A 1 76 ? -11.416 -0.471 16.157 1.00 73.00 76 ASN A O 1
ATOM 632 N N . SER A 1 77 ? -10.866 -0.273 18.327 1.00 72.00 77 SER A N 1
ATOM 633 C CA . SER A 1 77 ? -9.691 0.565 18.084 1.00 72.00 77 SER A CA 1
ATOM 634 C C . SER A 1 77 ? -8.625 -0.207 17.310 1.00 72.00 77 SER A C 1
ATOM 636 O O . SER A 1 77 ? -8.166 0.281 16.285 1.00 72.00 77 SER A O 1
ATOM 638 N N . GLU A 1 78 ? -8.291 -1.436 17.723 1.00 72.75 78 GLU A N 1
ATOM 639 C CA . GLU A 1 78 ? -7.364 -2.317 16.994 1.00 72.75 78 GLU A CA 1
ATOM 640 C C . GLU A 1 78 ? -7.817 -2.552 15.543 1.00 72.75 78 GLU A C 1
ATOM 642 O O . GLU A 1 78 ? -7.001 -2.536 14.621 1.00 72.75 78 GLU A O 1
ATOM 647 N N . SER A 1 79 ? -9.121 -2.738 15.323 1.00 77.00 79 SER A N 1
ATOM 648 C CA . SER A 1 79 ? -9.694 -2.895 13.986 1.00 77.00 79 SER A CA 1
ATOM 649 C C . SER A 1 79 ? -9.575 -1.623 13.148 1.00 77.00 79 SER A C 1
ATOM 651 O O . SER A 1 79 ? -9.248 -1.721 11.969 1.00 77.00 79 SER A O 1
ATOM 653 N N . LEU A 1 80 ? -9.829 -0.446 13.729 1.00 76.38 80 LEU A N 1
ATOM 654 C CA . LEU A 1 80 ? -9.665 0.843 13.053 1.00 76.38 80 LEU A CA 1
ATOM 655 C C . LEU A 1 80 ? -8.225 1.010 12.557 1.00 76.38 80 LEU A C 1
ATOM 657 O O . LEU A 1 80 ? -8.019 1.322 11.385 1.00 76.38 80 LEU A O 1
ATOM 661 N N . VAL A 1 81 ? -7.240 0.746 13.425 1.00 72.31 81 VAL A N 1
ATOM 662 C CA . VAL A 1 81 ? -5.819 0.841 13.059 1.00 72.31 81 VAL A CA 1
ATOM 663 C C . VAL A 1 81 ? -5.506 -0.085 11.895 1.00 72.31 81 VAL A C 1
ATOM 665 O O . VAL A 1 81 ? -4.975 0.362 10.889 1.00 72.31 81 VAL A O 1
ATOM 668 N N . LYS A 1 82 ? -5.903 -1.358 11.993 1.00 75.44 82 LYS A N 1
ATOM 669 C CA . LYS A 1 82 ? -5.645 -2.350 10.943 1.00 75.44 82 LYS A CA 1
ATOM 670 C C . LYS A 1 82 ? -6.268 -1.964 9.609 1.00 75.44 82 LYS A C 1
ATOM 672 O O . LYS A 1 82 ? -5.649 -2.207 8.579 1.00 75.44 82 LYS A O 1
ATOM 677 N N . ILE A 1 83 ? -7.472 -1.389 9.609 1.00 81.12 83 ILE A N 1
ATOM 678 C CA . ILE A 1 83 ? -8.143 -0.932 8.383 1.00 81.12 83 ILE A CA 1
ATOM 679 C C . ILE A 1 83 ? -7.338 0.199 7.736 1.00 81.12 83 ILE A C 1
ATOM 681 O O . ILE A 1 83 ? -7.036 0.119 6.546 1.00 81.12 83 ILE A O 1
ATOM 685 N N . LEU A 1 84 ? -6.936 1.205 8.518 1.00 76.50 84 LEU A N 1
ATOM 686 C CA . LEU A 1 84 ? -6.152 2.337 8.019 1.00 76.50 84 LEU A CA 1
ATOM 687 C C . LEU A 1 84 ? -4.752 1.906 7.565 1.00 76.50 84 LEU A C 1
ATOM 689 O O . LEU A 1 84 ? -4.346 2.225 6.450 1.00 76.50 84 LEU A O 1
ATOM 693 N N . GLU A 1 85 ? -4.037 1.121 8.374 1.00 74.75 85 GLU A N 1
ATOM 694 C CA . GLU A 1 85 ? -2.740 0.550 8.002 1.00 74.75 85 GLU A CA 1
ATOM 695 C C . GLU A 1 85 ? -2.864 -0.258 6.710 1.00 74.75 85 GLU A C 1
ATOM 697 O O . GLU A 1 85 ? -2.090 -0.047 5.784 1.00 74.75 85 GLU A O 1
ATOM 702 N N . SER A 1 86 ? -3.865 -1.138 6.601 1.00 77.00 86 SER A N 1
ATOM 703 C CA . SER A 1 86 ? -4.082 -1.945 5.395 1.00 77.00 86 SER A CA 1
ATOM 704 C C . SER A 1 86 ? -4.352 -1.075 4.176 1.00 77.00 86 SER A C 1
ATOM 706 O O . SER A 1 86 ? -3.814 -1.364 3.108 1.00 77.00 86 SER A O 1
ATOM 708 N N . TYR A 1 87 ? -5.137 -0.005 4.321 1.00 79.00 87 TYR A N 1
ATOM 709 C CA . TYR A 1 87 ? -5.399 0.948 3.247 1.00 79.00 87 TYR A CA 1
ATOM 710 C C . TYR A 1 87 ? -4.100 1.595 2.755 1.00 79.00 87 TYR A C 1
ATOM 712 O O . TYR A 1 87 ? -3.777 1.505 1.571 1.00 79.00 87 TYR A O 1
ATOM 720 N N . PHE A 1 88 ? -3.296 2.161 3.658 1.00 74.44 88 PHE A N 1
ATOM 721 C CA . PHE A 1 88 ? -2.061 2.853 3.287 1.00 74.44 88 PHE A CA 1
ATOM 722 C C . PHE A 1 88 ? -0.932 1.900 2.852 1.00 74.44 88 PHE A C 1
ATOM 724 O O . PHE A 1 88 ? -0.217 2.198 1.897 1.00 74.44 88 PHE A O 1
ATOM 731 N N . ILE A 1 89 ? -0.799 0.716 3.461 1.00 74.44 89 ILE A N 1
ATOM 732 C CA . ILE A 1 89 ? 0.094 -0.359 2.986 1.00 74.44 89 ILE A CA 1
ATOM 733 C C . ILE A 1 89 ? -0.302 -0.757 1.563 1.00 74.44 89 ILE A C 1
ATOM 735 O O . ILE A 1 89 ? 0.553 -0.956 0.701 1.00 74.44 89 ILE A O 1
ATOM 739 N N . THR A 1 90 ? -1.602 -0.873 1.298 1.00 72.25 90 THR A N 1
ATOM 740 C CA . THR A 1 90 ? -2.098 -1.309 -0.008 1.00 72.25 90 THR A CA 1
ATOM 741 C C . THR A 1 90 ? -1.917 -0.233 -1.066 1.00 72.25 90 THR A C 1
ATOM 743 O O . THR A 1 90 ? -1.494 -0.577 -2.169 1.00 72.25 90 THR A O 1
ATOM 746 N N . LYS A 1 91 ? -2.228 1.025 -0.736 1.00 72.94 91 LYS A N 1
ATOM 747 C CA . LYS A 1 91 ? -2.253 2.155 -1.670 1.00 72.94 91 LYS A CA 1
ATOM 748 C C . LYS A 1 91 ? -0.887 2.800 -1.891 1.00 72.94 91 LYS A C 1
ATOM 750 O O . LYS A 1 91 ? -0.643 3.289 -2.989 1.00 72.94 91 LYS A O 1
ATOM 755 N N . TYR A 1 92 ? -0.002 2.770 -0.894 1.00 69.44 92 TYR A N 1
ATOM 756 C CA . TYR A 1 92 ? 1.292 3.467 -0.915 1.00 69.44 92 TYR A CA 1
ATOM 757 C C . TYR A 1 92 ? 2.499 2.566 -0.640 1.00 69.44 92 TYR A C 1
ATOM 759 O O . TYR A 1 92 ? 3.620 3.057 -0.568 1.00 69.44 92 TYR A O 1
ATOM 767 N N . ALA A 1 93 ? 2.295 1.261 -0.430 1.00 65.88 93 ALA A N 1
ATOM 768 C CA . ALA A 1 93 ? 3.356 0.337 -0.023 1.00 65.88 93 ALA A CA 1
ATOM 769 C C . ALA A 1 93 ? 4.133 0.786 1.234 1.00 65.88 93 ALA A C 1
ATOM 771 O O . ALA A 1 93 ? 5.295 0.417 1.412 1.00 65.88 93 ALA A O 1
ATOM 772 N N . ILE A 1 94 ? 3.484 1.511 2.149 1.00 66.06 94 ILE A N 1
ATOM 773 C CA . ILE A 1 94 ? 4.074 1.960 3.422 1.00 66.06 94 ILE A CA 1
ATOM 774 C C . ILE A 1 94 ? 4.268 0.763 4.370 1.00 66.06 94 ILE A C 1
ATOM 776 O O . ILE A 1 94 ? 3.726 -0.323 4.160 1.00 66.06 94 ILE A O 1
ATOM 780 N N . SER A 1 95 ? 5.122 0.907 5.378 1.00 62.59 95 SER A N 1
ATOM 781 C CA . SER A 1 95 ? 5.275 -0.028 6.491 1.00 62.59 95 SER A CA 1
ATOM 782 C C . SER A 1 95 ? 5.129 0.776 7.762 1.00 62.59 95 SER A C 1
ATOM 784 O O . SER A 1 95 ? 5.897 1.704 7.974 1.00 62.59 95 SER A O 1
ATOM 786 N N . PHE A 1 96 ? 4.186 0.389 8.605 1.00 61.22 96 PHE A N 1
ATOM 787 C CA . PHE A 1 96 ? 4.009 0.995 9.915 1.00 61.22 96 PHE A CA 1
ATOM 788 C C . PHE A 1 96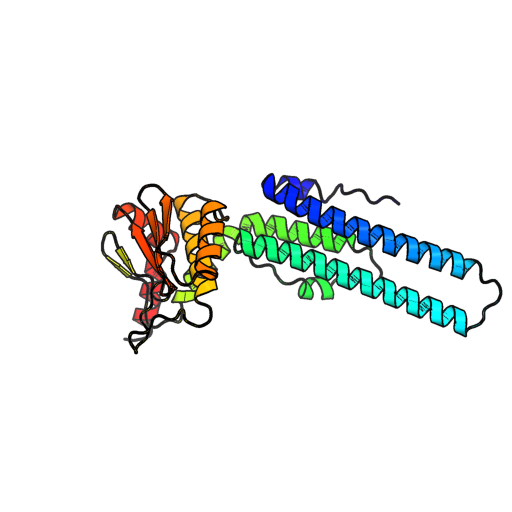 ? 4.776 0.181 10.955 1.00 61.22 96 PHE A C 1
ATOM 790 O O . PHE A 1 96 ? 4.831 -1.052 10.874 1.00 61.22 96 PHE A O 1
ATOM 797 N N . SER A 1 97 ? 5.373 0.836 11.954 1.00 58.44 97 SER A N 1
ATOM 798 C CA . SER A 1 97 ? 5.804 0.109 13.148 1.00 58.44 97 SER A CA 1
ATOM 799 C C . SER A 1 97 ? 4.541 -0.324 13.891 1.00 58.44 97 SER A C 1
ATOM 801 O O . SER A 1 97 ? 3.784 0.534 14.337 1.00 58.44 97 SER A O 1
ATOM 803 N N . SER A 1 98 ? 4.286 -1.634 13.966 1.00 54.34 98 SER A N 1
ATOM 804 C CA . SER A 1 98 ? 2.963 -2.151 14.338 1.00 54.34 98 SER A CA 1
ATOM 805 C C . SER A 1 98 ? 2.393 -1.524 15.616 1.00 54.34 98 SER A C 1
ATOM 807 O O . SER A 1 98 ? 3.118 -1.304 16.595 1.00 54.34 98 SER A O 1
ATOM 809 N N . TYR A 1 99 ? 1.069 -1.371 15.641 1.00 52.00 99 TYR A N 1
ATOM 810 C CA . TYR A 1 99 ? 0.267 -1.014 16.814 1.00 52.00 99 TYR A CA 1
ATOM 811 C C . TYR A 1 99 ? 0.673 -1.723 18.125 1.00 52.00 99 TYR A C 1
ATOM 813 O O . TYR A 1 99 ? 0.515 -1.163 19.210 1.00 52.00 99 TYR A O 1
ATOM 821 N N . LEU A 1 100 ? 1.238 -2.936 18.064 1.00 53.12 100 LEU A N 1
ATOM 822 C CA . LEU A 1 100 ? 1.704 -3.675 19.245 1.00 53.12 100 LEU A CA 1
ATOM 823 C C . LEU A 1 100 ? 2.799 -2.933 20.030 1.00 53.12 100 LEU A C 1
ATOM 825 O O . LEU A 1 100 ? 2.840 -3.040 21.253 1.00 53.12 100 LEU A O 1
ATOM 829 N N . ASN A 1 101 ? 3.633 -2.131 19.363 1.00 53.62 101 ASN A N 1
ATOM 830 C CA . ASN A 1 101 ? 4.653 -1.318 20.033 1.00 53.62 101 ASN A CA 1
ATOM 831 C C . ASN A 1 1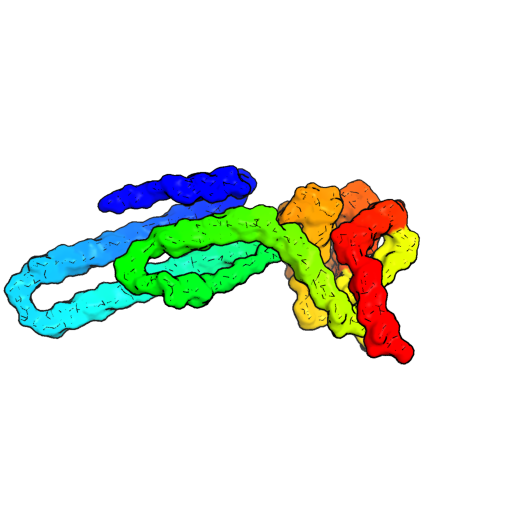01 ? 4.042 -0.097 20.740 1.00 53.62 101 ASN A C 1
ATOM 833 O O . ASN A 1 101 ? 4.550 0.347 21.769 1.00 53.62 101 ASN A O 1
ATOM 837 N N . LEU A 1 102 ? 2.923 0.421 20.221 1.00 49.44 102 LEU A N 1
ATOM 838 C CA . LEU A 1 102 ? 2.148 1.497 20.845 1.00 49.44 102 LEU A CA 1
ATOM 839 C C . LEU A 1 102 ? 1.329 0.973 22.035 1.00 49.44 102 LEU A C 1
ATOM 841 O O . LEU A 1 102 ? 1.235 1.647 23.059 1.00 49.44 102 LEU A O 1
ATOM 845 N N . LYS A 1 103 ? 0.821 -0.265 21.950 1.00 50.34 103 LYS A N 1
ATOM 846 C CA . LYS A 1 103 ? 0.081 -0.969 23.014 1.00 50.34 103 LYS A CA 1
ATOM 847 C C . LYS A 1 103 ? 0.847 -1.037 24.339 1.00 50.34 103 LYS A C 1
ATOM 849 O O . LYS A 1 103 ? 0.233 -0.934 25.393 1.00 50.34 103 LYS A O 1
ATOM 854 N N . ALA A 1 104 ? 2.176 -1.151 24.293 1.00 50.69 104 ALA A N 1
ATOM 855 C CA . ALA A 1 104 ? 3.027 -1.173 25.485 1.00 50.69 104 ALA A CA 1
ATOM 856 C C . ALA A 1 104 ? 3.075 0.171 26.243 1.00 50.69 104 ALA A C 1
ATOM 858 O O . ALA A 1 104 ? 3.462 0.201 27.408 1.00 50.69 104 ALA A O 1
ATOM 859 N N . LYS A 1 105 ? 2.692 1.282 25.598 1.00 43.56 105 LYS A N 1
ATOM 860 C CA . LYS A 1 105 ? 2.776 2.642 26.158 1.00 43.56 105 LYS A CA 1
ATOM 861 C C . LYS A 1 105 ? 1.423 3.218 26.586 1.00 43.56 105 LYS A C 1
ATOM 863 O O . LYS A 1 105 ? 1.366 4.364 27.027 1.00 43.56 105 LYS A O 1
ATOM 868 N N . LEU A 1 106 ? 0.336 2.460 26.449 1.00 46.09 106 LEU A N 1
ATOM 869 C CA . LEU A 1 106 ? -1.022 2.960 26.647 1.00 46.09 106 LEU A CA 1
ATOM 870 C C . LEU A 1 106 ? -1.652 2.344 27.898 1.00 46.09 106 LEU A C 1
ATOM 872 O O . LEU A 1 106 ? -1.834 1.133 27.993 1.00 46.09 106 LEU A O 1
ATOM 876 N N . SER A 1 107 ? -1.979 3.205 28.864 1.00 42.09 107 SER A N 1
ATOM 877 C CA . SER A 1 107 ? -2.717 2.831 30.073 1.00 42.09 107 SER A CA 1
ATOM 878 C C . SER A 1 107 ? -4.168 2.463 29.723 1.00 42.09 107 SER A C 1
ATOM 880 O O . SER A 1 107 ? -4.789 3.190 28.945 1.00 42.09 107 SER A O 1
ATOM 882 N N . PRO A 1 108 ? -4.744 1.402 30.323 1.00 41.31 108 PRO A N 1
ATOM 883 C CA . PRO A 1 108 ? -6.120 0.963 30.066 1.00 41.31 108 PRO A CA 1
ATOM 884 C C . PRO A 1 108 ? -7.203 1.983 30.460 1.00 41.31 108 PRO A C 1
ATOM 886 O O . PRO A 1 108 ? -8.357 1.796 30.094 1.00 41.31 108 PRO A O 1
ATOM 889 N N . PHE A 1 109 ? -6.847 3.062 31.167 1.00 40.59 109 PHE A N 1
ATOM 890 C CA . PHE A 1 109 ? -7.800 4.045 31.698 1.00 40.59 109 PHE A CA 1
ATOM 891 C C . PHE A 1 109 ? -7.817 5.396 30.971 1.00 40.59 109 PHE A C 1
ATOM 893 O O . PHE A 1 109 ? -8.644 6.245 31.296 1.00 40.59 109 PHE A O 1
ATOM 900 N N . ASN A 1 110 ? -6.938 5.622 29.989 1.00 45.50 110 ASN A N 1
ATOM 901 C CA . ASN A 1 110 ? -6.905 6.886 29.255 1.00 45.50 110 ASN A CA 1
ATOM 902 C C . ASN A 1 110 ? -7.599 6.748 27.900 1.00 45.50 110 ASN A C 1
ATOM 904 O O . ASN A 1 110 ? -7.333 5.814 27.148 1.00 45.50 110 ASN A O 1
ATOM 908 N N . SER A 1 111 ? -8.484 7.710 27.613 1.00 51.25 111 SER A N 1
ATOM 909 C CA . SER A 1 111 ? -9.268 7.851 26.381 1.00 51.25 111 SER A CA 1
ATOM 910 C C . SER A 1 111 ? -8.495 7.377 25.153 1.00 51.25 111 SER A C 1
ATOM 912 O O . SER A 1 111 ? -7.352 7.774 24.985 1.00 51.25 111 SER A O 1
ATOM 914 N N . PHE A 1 112 ? -9.109 6.618 24.251 1.00 50.94 112 PHE A N 1
ATOM 915 C CA . PHE A 1 112 ? -8.469 6.097 23.033 1.00 50.94 112 PHE A CA 1
ATOM 916 C C . PHE A 1 112 ? -8.070 7.192 22.006 1.00 50.94 112 PHE A C 1
ATOM 918 O O . PHE A 1 112 ? -7.528 6.895 20.943 1.00 50.94 112 PHE A O 1
ATOM 925 N N . LEU A 1 113 ? -8.304 8.475 22.307 1.00 51.91 113 LEU A N 1
ATOM 926 C CA . LEU A 1 113 ? -7.990 9.624 21.447 1.00 51.91 113 LEU A CA 1
ATOM 927 C C . LEU A 1 113 ? -6.488 9.836 21.161 1.00 51.91 113 LEU A C 1
ATOM 929 O O . LEU A 1 113 ? -6.151 10.041 19.996 1.00 51.91 113 LEU A O 1
ATOM 933 N N . PRO A 1 114 ? -5.565 9.770 22.140 1.00 53.09 114 PRO A N 1
ATOM 934 C CA . PRO A 1 114 ? -4.126 9.861 21.900 1.00 53.09 114 PRO A CA 1
ATOM 935 C C . PRO A 1 114 ? -3.596 8.686 21.073 1.00 53.09 114 PRO A C 1
ATOM 937 O O . PRO A 1 114 ? -2.556 8.819 20.443 1.00 53.09 114 PRO A O 1
ATOM 940 N N . ILE A 1 115 ? -4.319 7.558 21.030 1.00 51.03 115 ILE A N 1
ATOM 941 C CA . ILE A 1 115 ? -3.988 6.391 20.201 1.00 51.03 115 ILE A CA 1
ATOM 942 C C . ILE A 1 115 ? -4.261 6.716 18.737 1.00 51.03 115 ILE A C 1
ATOM 944 O O . ILE A 1 115 ? -3.366 6.615 17.909 1.00 51.03 115 ILE A O 1
ATOM 948 N N . VAL A 1 116 ? -5.476 7.178 18.432 1.00 54.69 116 VAL A N 1
ATOM 949 C CA . VAL A 1 116 ? -5.857 7.622 17.084 1.00 54.69 116 VAL A CA 1
ATOM 950 C C . VAL A 1 116 ? -4.983 8.797 16.639 1.00 54.69 116 VAL A C 1
ATOM 952 O O . VAL A 1 116 ? -4.430 8.768 15.546 1.00 54.69 116 VAL A O 1
ATOM 955 N N . SER A 1 117 ? -4.781 9.793 17.505 1.00 55.28 117 SER A N 1
ATOM 956 C CA . SER A 1 117 ? -3.907 10.937 17.227 1.00 55.28 117 SER A CA 1
ATOM 957 C C . SER A 1 117 ? -2.444 10.525 17.032 1.00 55.28 117 SER A C 1
ATOM 959 O O . SER A 1 117 ? -1.792 11.065 16.150 1.00 55.28 117 SER A O 1
ATOM 961 N N . GLY A 1 118 ? -1.930 9.573 17.816 1.00 54.69 118 GLY A N 1
ATOM 962 C CA . GLY A 1 118 ? -0.564 9.060 17.688 1.00 54.69 118 GLY A CA 1
ATOM 963 C C . GLY A 1 118 ? -0.356 8.257 16.407 1.00 54.69 118 GLY A C 1
ATOM 964 O O . GLY A 1 118 ? 0.653 8.444 15.737 1.00 54.69 118 GLY A O 1
ATOM 965 N N . ILE A 1 119 ? -1.344 7.445 16.016 1.00 56.03 119 ILE A N 1
ATOM 966 C CA . ILE A 1 119 ? -1.356 6.748 14.722 1.00 56.03 119 ILE A CA 1
ATOM 967 C C . ILE A 1 119 ? -1.329 7.756 13.595 1.00 56.03 119 ILE A C 1
ATOM 969 O O . ILE A 1 119 ? -0.574 7.580 12.663 1.00 56.03 119 ILE A O 1
ATOM 973 N N . PHE A 1 120 ? -2.106 8.826 13.672 1.00 56.59 120 PHE A N 1
ATOM 974 C CA . PHE A 1 120 ? -2.121 9.821 12.616 1.00 56.59 120 PHE A CA 1
ATOM 975 C C . PHE A 1 120 ? -0.865 10.685 12.546 1.00 56.59 120 PHE A C 1
ATOM 977 O O . PHE A 1 120 ? -0.428 11.004 11.444 1.00 56.59 120 PHE A O 1
ATOM 984 N N . SER A 1 121 ? -0.273 11.050 13.684 1.00 55.94 121 SER A N 1
ATOM 985 C CA . SER A 1 121 ? 1.031 11.714 13.699 1.00 55.94 121 SER A CA 1
ATOM 986 C C . SER A 1 121 ? 2.085 10.818 13.053 1.00 55.94 121 SER A C 1
ATOM 988 O O . SER A 1 121 ? 2.787 11.261 12.149 1.00 55.94 121 SER A O 1
ATOM 990 N N . GLN A 1 122 ? 2.100 9.533 13.415 1.00 52.34 122 GLN A N 1
ATOM 991 C CA . GLN A 1 122 ? 2.998 8.552 12.823 1.00 52.34 122 GLN A CA 1
ATOM 992 C C . GLN A 1 122 ? 2.681 8.285 11.346 1.00 52.34 122 GLN A C 1
ATOM 994 O O . GLN A 1 122 ? 3.584 8.280 10.526 1.00 52.34 122 GLN A O 1
ATOM 999 N N . CYS A 1 123 ? 1.410 8.162 10.964 1.00 53.53 123 CYS A N 1
ATOM 1000 C CA . CYS A 1 123 ? 0.993 8.016 9.576 1.00 53.53 123 CYS A CA 1
ATOM 1001 C C . CYS A 1 123 ? 1.380 9.245 8.765 1.00 53.53 123 CYS A C 1
ATOM 1003 O O . CYS A 1 123 ? 1.827 9.073 7.648 1.00 53.53 123 CYS A O 1
ATOM 1005 N N . SER A 1 124 ? 1.243 10.465 9.285 1.00 50.66 124 SER A N 1
ATOM 1006 C CA . SER A 1 124 ? 1.616 11.680 8.558 1.00 50.66 124 SER A CA 1
ATOM 1007 C C . SER A 1 124 ? 3.129 11.844 8.403 1.00 50.66 124 SER A C 1
ATOM 1009 O O . SER A 1 124 ? 3.556 12.416 7.400 1.00 50.66 124 SER A O 1
ATOM 1011 N N . GLU A 1 125 ? 3.922 11.404 9.379 1.00 50.72 125 GLU A N 1
ATOM 1012 C CA . GLU A 1 125 ? 5.388 11.401 9.303 1.00 50.72 125 GLU A CA 1
ATOM 1013 C C . GLU A 1 125 ? 5.878 10.276 8.371 1.00 50.72 125 GLU A C 1
ATOM 1015 O O . GLU A 1 125 ? 6.666 10.529 7.458 1.00 50.72 125 GLU A O 1
ATOM 1020 N N . ASP A 1 126 ? 5.307 9.075 8.490 1.00 48.12 126 ASP A N 1
ATOM 1021 C CA . ASP A 1 126 ? 5.616 7.907 7.661 1.00 48.12 126 ASP A CA 1
ATOM 1022 C C . ASP A 1 126 ? 5.097 8.061 6.213 1.00 48.12 126 ASP A C 1
ATOM 1024 O O . ASP A 1 126 ? 5.790 7.674 5.274 1.00 48.12 126 ASP A O 1
ATOM 1028 N N . LEU A 1 127 ? 3.933 8.669 5.966 1.00 53.00 127 LEU A N 1
ATOM 1029 C CA . LEU A 1 127 ? 3.416 8.936 4.609 1.00 53.00 127 LEU A CA 1
ATOM 1030 C C . LEU A 1 127 ? 4.352 9.847 3.808 1.00 53.00 127 LEU A C 1
ATOM 1032 O O . LEU A 1 127 ? 4.505 9.648 2.603 1.00 53.00 127 LEU A O 1
ATOM 1036 N N . ASN A 1 128 ? 4.980 10.818 4.477 1.00 50.41 128 ASN A N 1
ATOM 1037 C CA . ASN A 1 128 ? 5.829 11.816 3.830 1.00 50.41 128 ASN A CA 1
ATOM 1038 C C . ASN A 1 128 ? 7.298 11.388 3.722 1.00 50.41 128 ASN A C 1
ATOM 1040 O O . ASN A 1 128 ? 7.923 11.667 2.704 1.00 50.41 128 ASN A O 1
ATOM 1044 N N . ILE A 1 129 ? 7.852 10.724 4.742 1.00 48.31 129 ILE A N 1
ATOM 1045 C CA . ILE A 1 129 ? 9.274 10.340 4.778 1.00 48.31 129 ILE A CA 1
ATOM 1046 C C . ILE A 1 129 ? 9.458 8.887 4.336 1.00 48.31 129 ILE A C 1
ATOM 1048 O O . ILE A 1 129 ? 10.343 8.577 3.545 1.00 48.31 129 ILE A O 1
ATOM 1052 N N . SER A 1 130 ? 8.595 7.981 4.796 1.00 50.47 130 SER A N 1
ATOM 1053 C CA . SER A 1 130 ? 8.813 6.550 4.599 1.00 50.47 130 SER A CA 1
ATOM 1054 C C . SER A 1 130 ? 8.228 6.008 3.295 1.00 50.47 130 SER A C 1
ATOM 1056 O O . SER A 1 130 ? 8.682 4.972 2.850 1.00 50.47 130 SER A O 1
ATOM 1058 N N . GLY A 1 131 ? 7.267 6.659 2.629 1.00 59.72 131 GLY A N 1
ATOM 1059 C CA . GLY A 1 131 ? 6.659 6.116 1.402 1.00 59.72 131 GLY A CA 1
ATOM 1060 C C . GLY A 1 131 ? 7.675 5.804 0.293 1.00 59.72 131 GLY A C 1
ATOM 1061 O O . GLY A 1 131 ? 7.766 4.670 -0.170 1.00 59.72 131 GLY A O 1
ATOM 1062 N N . SER A 1 132 ? 8.483 6.790 -0.092 1.00 60.97 132 SER A N 1
ATOM 1063 C CA . SER A 1 132 ? 9.476 6.672 -1.167 1.00 60.97 132 SER A CA 1
ATOM 1064 C C . SER A 1 132 ? 10.682 5.808 -0.788 1.00 60.97 132 SER A C 1
ATOM 1066 O O . SER A 1 132 ? 11.058 4.909 -1.542 1.00 60.97 132 SER A O 1
ATOM 1068 N N . GLU A 1 133 ? 11.262 6.038 0.394 1.00 61.78 133 GLU A N 1
ATOM 1069 C CA . GLU A 1 133 ? 12.401 5.262 0.903 1.00 61.78 133 GLU A CA 1
ATOM 1070 C C . GLU A 1 133 ? 12.032 3.785 1.097 1.00 61.78 133 GLU A C 1
ATOM 1072 O O . GLU A 1 133 ? 12.817 2.893 0.786 1.00 61.78 133 GLU A O 1
ATOM 1077 N N . ASN A 1 134 ? 10.802 3.499 1.524 1.00 72.19 134 ASN A N 1
ATOM 1078 C CA . ASN A 1 134 ? 10.315 2.138 1.726 1.00 72.19 134 ASN A CA 1
ATOM 1079 C C . ASN A 1 134 ? 9.913 1.460 0.414 1.00 72.19 134 ASN A C 1
ATOM 1081 O O . ASN A 1 134 ? 10.091 0.251 0.294 1.00 72.19 134 ASN A O 1
ATOM 1085 N N . ILE A 1 135 ? 9.421 2.198 -0.592 1.00 75.25 135 ILE A N 1
ATOM 1086 C CA . ILE A 1 135 ? 9.245 1.652 -1.948 1.00 75.25 135 ILE A CA 1
ATOM 1087 C C . ILE A 1 135 ? 10.602 1.213 -2.505 1.00 75.25 135 ILE A C 1
ATOM 1089 O O . ILE A 1 135 ? 10.716 0.088 -2.996 1.00 75.25 135 ILE A O 1
ATOM 1093 N N . ALA A 1 136 ? 11.628 2.064 -2.391 1.00 79.44 136 ALA A N 1
ATOM 1094 C CA . ALA A 1 136 ? 12.979 1.740 -2.835 1.00 79.44 136 ALA A CA 1
ATOM 1095 C C . ALA A 1 136 ? 13.550 0.539 -2.066 1.00 79.44 136 ALA A C 1
ATOM 1097 O O . ALA A 1 136 ? 13.927 -0.448 -2.694 1.00 79.44 136 ALA A O 1
ATOM 1098 N N . ASP A 1 137 ? 13.521 0.560 -0.732 1.00 79.06 137 ASP A N 1
ATOM 1099 C CA . ASP A 1 137 ? 14.033 -0.529 0.106 1.00 79.06 137 ASP A CA 1
ATOM 1100 C C . ASP A 1 137 ? 13.285 -1.852 -0.148 1.00 79.06 137 ASP A C 1
ATOM 1102 O O . ASP A 1 137 ? 13.913 -2.886 -0.371 1.00 79.06 137 ASP A O 1
ATOM 1106 N N . LYS A 1 138 ? 11.946 -1.852 -0.224 1.00 78.56 138 LYS A N 1
ATOM 1107 C CA . LYS A 1 138 ? 11.155 -3.065 -0.526 1.00 78.56 138 LYS A CA 1
ATOM 1108 C C . LYS A 1 138 ? 11.435 -3.616 -1.922 1.00 78.56 138 LYS A C 1
ATOM 1110 O O . LYS A 1 138 ? 11.554 -4.832 -2.075 1.00 78.56 138 LYS A O 1
ATOM 1115 N N . PHE A 1 139 ? 11.569 -2.749 -2.926 1.00 84.69 139 PHE A N 1
ATOM 1116 C CA . PHE A 1 139 ? 11.951 -3.157 -4.277 1.00 84.69 139 PHE A CA 1
ATOM 1117 C C . PHE A 1 139 ? 13.368 -3.758 -4.306 1.00 84.69 139 PHE A C 1
ATOM 1119 O O . PHE A 1 139 ? 13.569 -4.847 -4.850 1.00 84.69 139 PHE A O 1
ATOM 1126 N N . GLN A 1 140 ? 14.336 -3.083 -3.677 1.00 84.25 140 GLN A N 1
ATOM 1127 C CA . GLN A 1 140 ? 15.755 -3.451 -3.667 1.00 84.25 140 GLN A CA 1
ATOM 1128 C C . GLN A 1 140 ? 16.057 -4.699 -2.829 1.00 84.25 140 GLN A C 1
ATOM 1130 O O . GLN A 1 140 ? 16.875 -5.527 -3.240 1.00 84.25 140 GLN A O 1
ATOM 1135 N N . ARG A 1 141 ? 15.385 -4.882 -1.681 1.00 78.88 141 ARG A N 1
ATOM 1136 C CA . ARG A 1 141 ? 15.576 -6.027 -0.767 1.00 78.88 141 ARG A CA 1
ATOM 1137 C C . ARG A 1 141 ? 15.470 -7.369 -1.464 1.00 78.88 141 ARG A C 1
ATOM 1139 O O . ARG A 1 141 ? 16.123 -8.327 -1.050 1.00 78.88 141 ARG A O 1
ATOM 1146 N N . ARG A 1 142 ? 14.681 -7.440 -2.539 1.00 75.31 142 ARG A N 1
ATOM 1147 C CA . ARG A 1 142 ? 14.524 -8.667 -3.313 1.00 75.31 142 ARG A CA 1
ATOM 1148 C C . ARG A 1 142 ? 15.826 -9.128 -3.964 1.00 75.31 142 ARG A C 1
ATOM 1150 O O . ARG A 1 142 ? 15.935 -10.311 -4.234 1.00 75.31 142 ARG A O 1
ATOM 1157 N N . PHE A 1 143 ? 16.806 -8.251 -4.160 1.00 78.12 143 PHE A N 1
ATOM 1158 C CA . PHE A 1 143 ? 18.069 -8.567 -4.827 1.00 78.12 143 PHE A CA 1
ATOM 1159 C C . PHE A 1 143 ? 19.240 -8.807 -3.859 1.00 78.12 143 PHE A C 1
ATOM 1161 O O . PHE A 1 143 ? 20.209 -9.458 -4.239 1.00 78.12 143 PHE A O 1
ATOM 1168 N N . TYR A 1 144 ? 19.175 -8.340 -2.605 1.00 76.06 144 TYR A N 1
ATOM 1169 C CA . TYR A 1 144 ? 20.331 -8.350 -1.687 1.00 76.06 144 TYR A CA 1
ATOM 1170 C C . TYR A 1 144 ? 20.892 -9.732 -1.335 1.00 76.06 144 TYR A C 1
ATOM 1172 O O . TYR A 1 144 ? 22.065 -9.838 -0.978 1.00 76.06 144 TYR A O 1
ATOM 1180 N N . TYR A 1 145 ? 20.074 -10.777 -1.426 1.00 70.75 145 TYR A N 1
ATOM 1181 C CA . TYR A 1 145 ? 20.445 -12.136 -1.019 1.00 70.75 145 TYR A CA 1
ATOM 1182 C C . TYR A 1 145 ? 20.216 -13.173 -2.121 1.00 70.75 145 TYR A C 1
ATOM 1184 O O . TYR A 1 145 ? 20.160 -14.363 -1.831 1.00 70.75 145 TYR A O 1
ATOM 1192 N N . GLN A 1 146 ? 20.039 -12.734 -3.369 1.00 70.62 146 GLN A N 1
ATOM 1193 C CA . GLN A 1 146 ? 19.752 -13.633 -4.489 1.00 70.62 146 GLN A CA 1
ATOM 1194 C C . GLN A 1 146 ? 20.995 -13.880 -5.337 1.00 70.62 146 GLN A C 1
ATOM 1196 O O . GLN A 1 146 ? 21.791 -12.971 -5.561 1.00 70.62 146 GLN A O 1
ATOM 1201 N N . GLU A 1 147 ? 21.149 -15.102 -5.841 1.00 69.88 147 GLU A N 1
ATOM 1202 C CA . GLU A 1 147 ? 22.236 -15.445 -6.766 1.00 69.88 147 GLU A CA 1
ATOM 1203 C C . GLU A 1 147 ? 22.087 -14.698 -8.099 1.00 69.88 147 GLU A C 1
ATOM 1205 O O . GLU A 1 147 ? 23.052 -14.134 -8.615 1.00 69.88 147 GLU A O 1
ATOM 1210 N N . GLU A 1 148 ? 20.859 -14.616 -8.619 1.00 73.69 148 GLU A N 1
ATOM 1211 C CA . GLU A 1 148 ? 20.550 -13.839 -9.817 1.00 73.69 148 GLU A CA 1
ATOM 1212 C C . GLU A 1 148 ? 20.380 -12.353 -9.479 1.00 73.69 148 GLU A C 1
ATOM 1214 O O . GLU A 1 148 ? 19.531 -11.962 -8.673 1.00 73.69 148 GLU A O 1
ATOM 1219 N N . GLN A 1 149 ? 21.179 -11.513 -10.134 1.00 80.88 149 GLN A N 1
ATOM 1220 C CA . GLN A 1 149 ? 21.194 -10.063 -9.949 1.00 80.88 149 GLN A CA 1
ATOM 1221 C C . GLN A 1 149 ? 20.525 -9.337 -11.122 1.00 80.88 149 GLN A C 1
ATOM 1223 O O . GLN A 1 149 ? 20.520 -9.860 -12.241 1.00 80.88 149 GLN A O 1
ATOM 1228 N N . PRO A 1 150 ? 19.961 -8.133 -10.904 1.00 81.06 150 PRO A N 1
ATOM 1229 C CA . PRO A 1 150 ? 19.417 -7.340 -11.995 1.00 81.06 150 PRO A CA 1
ATOM 1230 C C . PRO A 1 150 ? 20.519 -7.008 -13.011 1.00 81.06 150 PRO A C 1
ATOM 1232 O O . PRO A 1 150 ? 21.689 -6.855 -12.656 1.00 81.06 150 PRO A O 1
ATOM 1235 N N . VAL A 1 151 ? 20.147 -6.906 -14.288 1.00 80.44 151 VAL A N 1
ATOM 1236 C CA . VAL A 1 151 ? 21.074 -6.604 -15.391 1.00 80.44 151 VAL A CA 1
ATOM 1237 C C . VAL A 1 151 ? 20.436 -5.586 -16.321 1.00 80.44 151 VAL A C 1
ATOM 1239 O O . VAL A 1 151 ? 19.272 -5.729 -16.685 1.00 80.44 151 VAL A O 1
ATOM 1242 N N . ILE A 1 152 ? 21.205 -4.592 -16.755 1.00 80.50 152 ILE A N 1
ATOM 1243 C CA . ILE A 1 152 ? 20.813 -3.667 -17.820 1.00 80.50 152 ILE A CA 1
ATOM 1244 C C . ILE A 1 152 ? 21.624 -3.953 -19.088 1.00 80.50 152 ILE A C 1
ATOM 1246 O O . ILE A 1 152 ? 22.837 -4.143 -19.031 1.00 80.50 152 ILE A O 1
ATOM 1250 N N . ASN A 1 153 ? 20.947 -4.007 -20.233 1.00 75.88 153 ASN A N 1
ATOM 1251 C CA . ASN A 1 153 ? 21.545 -4.151 -21.557 1.00 75.88 153 ASN A CA 1
ATOM 1252 C C . ASN A 1 153 ? 20.814 -3.231 -22.548 1.00 75.88 153 ASN A C 1
ATOM 1254 O O . ASN A 1 153 ? 19.767 -3.592 -23.095 1.00 75.88 153 ASN A O 1
ATOM 1258 N N . GLY A 1 154 ? 21.345 -2.019 -22.729 1.00 75.19 154 GLY A N 1
ATOM 1259 C CA . GLY A 1 154 ? 20.715 -0.970 -23.533 1.00 75.19 154 GLY A CA 1
ATOM 1260 C C . GLY A 1 154 ? 19.323 -0.612 -23.005 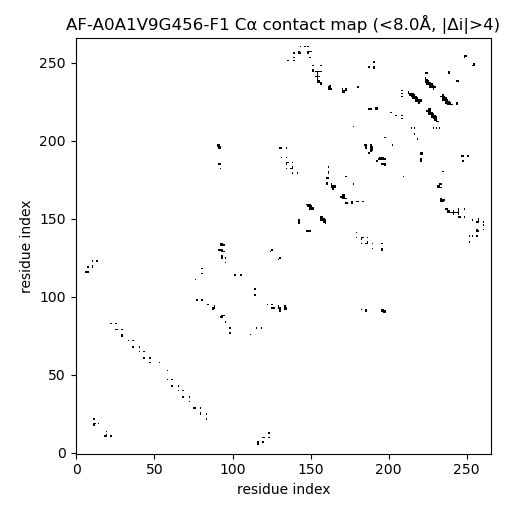1.00 75.19 154 GLY A C 1
ATOM 1261 O O . GLY A 1 154 ? 19.170 -0.179 -21.869 1.00 75.19 154 GLY A O 1
ATOM 1262 N N . GLU A 1 155 ? 18.301 -0.837 -23.827 1.00 72.12 155 GLU A N 1
ATOM 1263 C CA . GLU A 1 155 ? 16.885 -0.549 -23.531 1.00 72.12 155 GLU A CA 1
ATOM 1264 C C . GLU A 1 155 ? 16.218 -1.584 -22.612 1.00 72.12 155 GLU A C 1
ATOM 1266 O O . GLU A 1 155 ? 15.059 -1.437 -22.219 1.00 72.12 155 GLU A O 1
ATOM 1271 N N . LYS A 1 156 ? 16.913 -2.681 -22.295 1.00 72.19 156 LYS A N 1
ATOM 1272 C CA . LYS A 1 156 ? 16.336 -3.808 -21.561 1.00 72.19 156 LYS A CA 1
ATOM 1273 C C . LYS A 1 156 ? 16.927 -3.896 -20.167 1.00 72.19 156 LYS A C 1
ATOM 1275 O O . LYS A 1 156 ? 18.135 -4.043 -20.012 1.00 72.19 156 LYS A O 1
ATOM 1280 N N . ILE A 1 157 ? 16.054 -3.901 -19.165 1.00 74.19 157 ILE A N 1
ATOM 1281 C CA . ILE A 1 157 ? 16.407 -4.290 -17.800 1.00 74.19 157 ILE A CA 1
ATOM 1282 C C . ILE A 1 157 ? 15.833 -5.678 -17.549 1.00 74.19 157 ILE A C 1
ATOM 1284 O O . ILE A 1 157 ? 14.625 -5.893 -17.655 1.00 74.19 157 ILE A O 1
ATOM 1288 N N . CYS A 1 158 ? 16.706 -6.619 -17.215 1.00 73.81 158 CYS A N 1
ATOM 1289 C CA . CYS A 1 158 ? 16.323 -7.889 -16.635 1.00 73.81 158 CYS A CA 1
ATOM 1290 C C . CYS A 1 158 ? 16.232 -7.711 -15.118 1.00 73.81 158 CYS A C 1
ATOM 1292 O O . CYS A 1 158 ? 17.222 -7.369 -14.470 1.00 73.81 158 CYS A O 1
ATOM 1294 N N . LEU A 1 159 ? 15.041 -7.935 -14.568 1.00 75.88 159 LEU A N 1
ATOM 1295 C CA . LEU A 1 159 ? 14.795 -7.999 -13.132 1.00 75.88 159 LEU A CA 1
ATOM 1296 C C . LEU A 1 159 ? 14.466 -9.460 -12.791 1.00 75.88 159 LEU A C 1
ATOM 1298 O O . LEU A 1 159 ? 13.311 -9.872 -12.973 1.00 75.88 159 LEU A O 1
ATOM 1302 N N . PRO A 1 160 ? 15.454 -10.256 -12.340 1.00 66.19 160 PRO A N 1
ATOM 1303 C CA . PRO A 1 160 ? 15.216 -11.619 -11.876 1.00 66.19 160 PRO A CA 1
ATOM 1304 C C . PRO A 1 160 ? 14.062 -11.649 -10.869 1.00 66.19 160 PRO A C 1
ATOM 1306 O O . PRO A 1 160 ? 13.883 -10.696 -10.109 1.00 66.19 160 PRO A O 1
ATOM 1309 N N . PHE A 1 161 ? 13.250 -12.708 -10.863 1.00 64.94 161 PHE A N 1
ATOM 1310 C CA . PHE A 1 161 ? 12.101 -12.889 -9.948 1.00 64.94 161 PHE A CA 1
ATOM 1311 C C . PHE A 1 161 ? 10.859 -12.034 -10.204 1.00 64.94 161 PHE A C 1
ATOM 1313 O O . PHE A 1 161 ? 9.769 -12.436 -9.804 1.00 64.94 161 PHE A O 1
ATOM 1320 N N . TYR A 1 162 ? 10.979 -10.938 -10.950 1.00 65.69 162 TYR A N 1
ATOM 1321 C CA . TYR A 1 162 ? 9.825 -10.238 -11.526 1.00 65.69 162 TYR A CA 1
ATOM 1322 C C . TYR A 1 162 ? 9.404 -10.862 -12.871 1.00 65.69 162 TYR A C 1
ATOM 1324 O O . TYR A 1 162 ? 8.288 -10.658 -13.347 1.00 65.69 162 TYR A O 1
ATOM 1332 N N . CYS A 1 163 ? 10.290 -11.691 -13.440 1.00 53.56 163 CYS A N 1
ATOM 1333 C CA . CYS A 1 163 ? 10.062 -12.570 -14.581 1.00 53.56 163 CYS A CA 1
ATOM 1334 C C . CYS A 1 163 ? 10.797 -13.902 -14.310 1.00 53.56 163 CYS A C 1
ATOM 1336 O O . CYS A 1 163 ? 12.013 -13.936 -14.451 1.00 53.56 163 CYS A O 1
ATOM 1338 N N . CYS A 1 164 ? 10.127 -14.998 -13.934 1.00 39.81 164 CYS A N 1
ATOM 1339 C CA . CYS A 1 164 ? 10.807 -16.298 -13.786 1.00 39.81 164 CYS A CA 1
ATOM 1340 C C . CYS A 1 164 ? 10.200 -17.378 -14.680 1.00 39.81 164 CYS A C 1
ATOM 1342 O O . CYS A 1 164 ? 8.997 -17.630 -14.642 1.00 39.81 164 CYS A O 1
ATOM 1344 N N . TYR A 1 165 ? 11.068 -18.055 -15.430 1.00 36.69 165 TYR A N 1
ATOM 1345 C CA . TYR A 1 165 ? 10.921 -19.486 -15.677 1.00 36.69 165 TYR A CA 1
ATOM 1346 C C . TYR A 1 165 ? 11.406 -20.202 -14.414 1.00 36.69 165 TYR A C 1
ATOM 1348 O O . TYR A 1 165 ? 12.443 -19.822 -13.876 1.00 36.69 165 TYR A O 1
ATOM 1356 N N . ASN A 1 166 ? 10.683 -21.202 -13.909 1.00 39.88 166 ASN A N 1
ATOM 1357 C CA . ASN A 1 166 ? 11.305 -22.124 -12.960 1.00 39.88 166 ASN A CA 1
ATOM 1358 C C . ASN A 1 166 ? 12.199 -23.127 -13.720 1.00 39.88 166 ASN A C 1
ATOM 1360 O O . ASN A 1 166 ? 12.084 -23.268 -14.940 1.00 39.88 166 ASN A O 1
ATOM 1364 N N . ASN A 1 167 ? 13.055 -23.854 -12.995 1.00 35.84 167 ASN A N 1
ATOM 1365 C CA . ASN A 1 167 ? 13.985 -24.860 -13.542 1.00 35.84 167 ASN A CA 1
ATOM 1366 C C . ASN A 1 167 ? 13.304 -26.022 -14.302 1.00 35.84 167 ASN A C 1
ATOM 1368 O O . ASN A 1 167 ? 13.990 -26.873 -14.857 1.00 35.84 167 ASN A O 1
ATOM 1372 N N . TYR A 1 168 ? 11.969 -26.058 -14.343 1.00 37.94 168 TYR A N 1
ATOM 1373 C CA . TYR A 1 168 ? 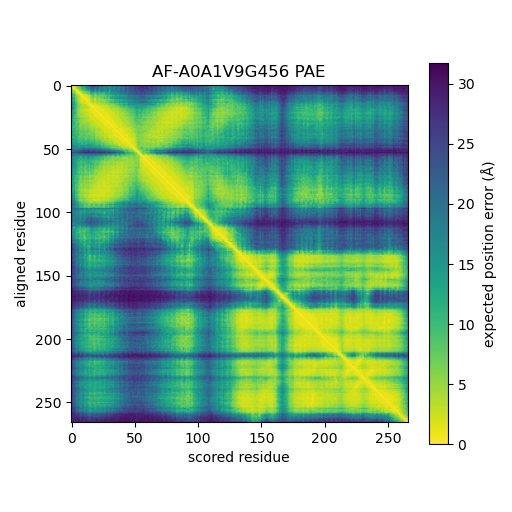11.156 -27.079 -15.003 1.00 37.94 168 TYR A CA 1
ATOM 1374 C C . TYR A 1 168 ? 10.332 -26.522 -16.176 1.00 37.94 168 TYR A C 1
ATOM 1376 O O . TYR A 1 168 ? 9.438 -27.198 -16.674 1.00 37.94 168 TYR A O 1
ATOM 1384 N N . GLY A 1 169 ? 10.580 -25.279 -16.608 1.00 42.09 169 GLY A N 1
ATOM 1385 C CA . GLY A 1 169 ? 9.836 -24.648 -17.707 1.00 42.09 169 GLY A CA 1
ATOM 1386 C C . GLY A 1 169 ? 8.389 -24.272 -17.362 1.00 42.09 169 GLY A C 1
ATOM 1387 O O . GLY A 1 169 ? 7.667 -23.759 -18.218 1.00 42.09 169 GLY A O 1
ATOM 1388 N N . HIS A 1 170 ? 7.965 -24.464 -16.112 1.00 36.59 170 HIS A N 1
ATOM 1389 C CA . HIS A 1 170 ? 6.660 -24.043 -15.623 1.00 36.59 170 HIS A CA 1
ATOM 1390 C C . HIS A 1 170 ? 6.745 -22.627 -15.042 1.00 36.59 170 HIS A C 1
ATOM 1392 O O . HIS A 1 170 ? 7.671 -22.260 -14.321 1.00 36.59 170 HIS A O 1
ATOM 1398 N N . LEU A 1 171 ? 5.769 -21.787 -15.370 1.00 48.62 171 LEU A N 1
ATOM 1399 C CA . LEU A 1 171 ? 5.676 -20.455 -14.790 1.00 48.62 171 LEU A CA 1
ATOM 1400 C C . LEU A 1 171 ? 4.800 -20.501 -13.545 1.00 48.62 171 LEU A C 1
ATOM 1402 O O . LEU A 1 171 ? 3.577 -20.570 -13.631 1.00 48.62 171 LEU A O 1
ATOM 1406 N N . SER A 1 172 ? 5.440 -20.435 -12.388 1.00 48.44 172 SER A N 1
ATOM 1407 C CA . SER A 1 172 ? 4.782 -20.095 -11.134 1.00 48.44 172 SER A CA 1
ATOM 1408 C C . SER A 1 172 ? 5.532 -18.921 -10.523 1.00 48.44 172 SER A C 1
ATOM 1410 O O . SER A 1 172 ? 6.758 -18.981 -10.397 1.00 48.44 172 SER A O 1
ATOM 1412 N N . LEU A 1 173 ? 4.810 -17.872 -10.121 1.00 54.41 173 LEU A N 1
ATOM 1413 C CA . LEU A 1 173 ? 5.357 -16.888 -9.188 1.00 54.41 173 LEU A CA 1
ATOM 1414 C C . LEU A 1 173 ? 5.909 -17.656 -7.979 1.00 54.41 173 LEU A C 1
ATOM 1416 O O . LEU A 1 173 ? 5.249 -18.562 -7.467 1.00 54.41 173 LEU A O 1
ATOM 1420 N N . GLN A 1 174 ? 7.133 -17.341 -7.553 1.00 56.69 174 GLN A N 1
ATOM 1421 C CA . GLN A 1 174 ? 7.655 -17.890 -6.302 1.00 56.69 174 GLN A CA 1
ATOM 1422 C C . GLN A 1 174 ? 6.738 -17.483 -5.136 1.00 56.69 174 GLN A C 1
ATOM 1424 O O . GLN A 1 174 ? 5.941 -16.549 -5.259 1.00 56.69 174 GLN A O 1
ATOM 1429 N N . LYS A 1 175 ? 6.866 -18.161 -3.990 1.00 50.94 175 LYS A N 1
ATOM 1430 C CA . LYS A 1 175 ? 6.258 -17.710 -2.731 1.00 50.94 175 LYS A CA 1
ATOM 1431 C C . LYS A 1 175 ? 6.625 -16.224 -2.536 1.00 50.94 175 LYS A C 1
ATOM 1433 O O . LYS A 1 175 ? 7.798 -15.880 -2.648 1.00 50.94 175 LYS A O 1
ATOM 1438 N N . ASP A 1 176 ? 5.617 -15.362 -2.378 1.00 61.84 176 ASP A N 1
ATOM 1439 C CA . ASP A 1 176 ? 5.708 -13.885 -2.301 1.00 61.84 176 ASP A CA 1
ATOM 1440 C C . ASP A 1 176 ? 5.907 -13.115 -3.632 1.00 61.84 176 ASP A C 1
ATOM 1442 O O . ASP A 1 176 ? 6.153 -11.903 -3.645 1.00 61.84 176 ASP A O 1
ATOM 1446 N N . GLY A 1 177 ? 5.758 -13.780 -4.782 1.00 69.56 177 GLY A N 1
ATOM 1447 C CA . GLY A 1 177 ? 5.921 -13.162 -6.102 1.00 69.56 177 GLY A CA 1
ATOM 1448 C C . GLY A 1 177 ? 4.883 -12.081 -6.423 1.00 69.56 177 GLY A C 1
ATOM 1449 O O . GLY A 1 177 ? 5.233 -11.072 -7.025 1.00 69.56 177 GLY A O 1
ATOM 1450 N N . GLU A 1 178 ? 3.634 -12.229 -5.974 1.00 77.81 178 GLU A N 1
ATOM 1451 C CA . GLU A 1 178 ? 2.586 -11.209 -6.156 1.00 77.81 178 GLU A CA 1
ATOM 1452 C C . GLU A 1 178 ? 2.964 -9.897 -5.459 1.00 77.81 178 GLU A C 1
ATOM 1454 O O . GLU A 1 178 ? 3.015 -8.836 -6.080 1.00 77.81 178 GLU A O 1
ATOM 1459 N N . GLN A 1 179 ? 3.340 -9.985 -4.183 1.00 76.50 179 GLN A N 1
ATOM 1460 C CA . GLN A 1 179 ? 3.777 -8.834 -3.402 1.00 76.50 179 GLN A CA 1
ATOM 1461 C C . GLN A 1 179 ? 5.022 -8.170 -4.011 1.00 76.50 179 GLN A C 1
ATOM 1463 O O . GLN A 1 179 ? 5.123 -6.942 -4.014 1.00 76.50 179 GLN A O 1
ATOM 1468 N N . SER A 1 180 ? 5.926 -8.970 -4.583 1.00 77.81 180 SER A N 1
ATOM 1469 C CA . SER A 1 180 ? 7.080 -8.460 -5.325 1.00 77.81 180 SER A CA 1
ATOM 1470 C C . SER A 1 180 ? 6.623 -7.657 -6.543 1.00 77.81 180 SER A C 1
ATOM 1472 O O . SER A 1 180 ? 6.954 -6.479 -6.640 1.00 77.81 180 SER A O 1
ATOM 1474 N N . ILE A 1 181 ? 5.784 -8.221 -7.422 1.00 83.81 181 ILE A N 1
ATOM 1475 C CA . ILE A 1 181 ? 5.231 -7.484 -8.572 1.00 83.81 181 ILE A CA 1
ATOM 1476 C C . ILE A 1 181 ? 4.584 -6.172 -8.121 1.00 83.81 181 ILE A C 1
ATOM 1478 O O . ILE A 1 181 ? 4.846 -5.136 -8.727 1.00 83.81 181 ILE A O 1
ATOM 1482 N N . LYS A 1 182 ? 3.820 -6.182 -7.025 1.00 84.19 182 LYS A N 1
ATOM 1483 C CA . LYS A 1 182 ? 3.234 -4.963 -6.462 1.00 84.19 182 LYS A CA 1
ATOM 1484 C C . LYS A 1 182 ? 4.295 -3.908 -6.121 1.00 84.19 182 LYS A C 1
ATOM 1486 O O . LYS A 1 182 ? 4.132 -2.751 -6.499 1.00 84.19 182 LYS A O 1
ATOM 1491 N N . TRP A 1 183 ? 5.401 -4.281 -5.475 1.00 84.81 183 TRP A N 1
ATOM 1492 C CA . TRP A 1 183 ? 6.506 -3.349 -5.200 1.00 84.81 183 TRP A CA 1
ATOM 1493 C C . TRP A 1 183 ? 7.170 -2.810 -6.468 1.00 84.81 183 TRP A C 1
ATOM 1495 O O . TRP A 1 183 ? 7.483 -1.624 -6.513 1.00 84.81 183 TRP A O 1
ATOM 1505 N N . LEU A 1 184 ? 7.317 -3.622 -7.521 1.00 87.62 184 LEU A N 1
ATOM 1506 C CA . LEU A 1 184 ? 7.787 -3.133 -8.823 1.00 87.62 184 LEU A CA 1
ATOM 1507 C C . LEU A 1 184 ? 6.834 -2.088 -9.416 1.00 87.62 184 LEU A C 1
ATOM 1509 O O . LEU A 1 184 ? 7.293 -1.080 -9.945 1.00 87.62 184 LEU A O 1
ATOM 1513 N N . LEU A 1 185 ? 5.519 -2.297 -9.324 1.00 89.19 185 LEU A N 1
ATOM 1514 C CA . LEU A 1 185 ? 4.543 -1.321 -9.816 1.00 89.19 185 LEU A CA 1
ATOM 1515 C C . LEU A 1 185 ? 4.651 0.014 -9.073 1.00 89.19 185 LEU A C 1
ATOM 1517 O O . LEU A 1 185 ? 4.692 1.060 -9.722 1.00 89.19 185 LEU A O 1
ATOM 1521 N N . HIS A 1 186 ? 4.775 -0.015 -7.743 1.00 87.19 186 HIS A N 1
ATOM 1522 C CA . HIS A 1 186 ? 5.029 1.194 -6.955 1.00 87.19 186 HIS A CA 1
ATOM 1523 C C . HIS A 1 186 ? 6.362 1.853 -7.322 1.00 87.19 186 HIS A C 1
ATOM 1525 O O . HIS A 1 186 ? 6.399 3.064 -7.510 1.00 87.19 186 HIS A O 1
ATOM 1531 N N . ALA A 1 187 ? 7.433 1.077 -7.501 1.00 88.62 187 ALA A N 1
ATOM 1532 C CA . ALA A 1 187 ? 8.741 1.586 -7.911 1.00 88.62 187 ALA A CA 1
ATOM 1533 C C . ALA A 1 187 ? 8.685 2.295 -9.277 1.00 88.62 187 ALA A C 1
ATOM 1535 O O . ALA A 1 187 ? 9.281 3.355 -9.468 1.00 88.62 187 ALA A O 1
ATOM 1536 N N . LEU A 1 188 ? 7.926 1.749 -10.228 1.00 90.25 188 LEU A N 1
ATOM 1537 C CA . LEU A 1 188 ? 7.734 2.360 -11.542 1.00 90.25 188 LEU A CA 1
ATOM 1538 C C . LEU A 1 188 ? 6.918 3.657 -11.460 1.00 90.25 188 LEU A C 1
ATOM 1540 O O . LEU A 1 188 ? 7.288 4.644 -12.096 1.00 90.25 188 LEU A O 1
ATOM 1544 N N . CYS A 1 189 ? 5.846 3.680 -10.662 1.00 89.31 189 CYS A N 1
ATOM 1545 C CA . CYS A 1 189 ? 5.057 4.894 -10.432 1.00 89.31 189 CYS A CA 1
ATOM 1546 C C . CYS A 1 189 ? 5.900 5.974 -9.744 1.00 89.31 189 CYS A C 1
ATOM 1548 O O . CYS A 1 189 ? 5.912 7.121 -10.184 1.00 89.31 189 CYS A O 1
ATOM 1550 N N . TYR A 1 190 ? 6.690 5.599 -8.743 1.00 86.88 190 TYR A N 1
ATOM 1551 C CA . TYR A 1 190 ? 7.576 6.525 -8.051 1.00 86.88 190 TYR A CA 1
ATOM 1552 C C . TYR A 1 190 ? 8.630 7.115 -8.997 1.00 86.88 190 TYR A C 1
ATOM 1554 O O . TYR A 1 190 ? 8.747 8.332 -9.120 1.00 86.88 190 TYR A O 1
ATOM 1562 N N . CYS A 1 191 ? 9.320 6.276 -9.772 1.00 89.75 191 CYS A N 1
ATOM 1563 C CA . CYS A 1 191 ? 10.393 6.727 -10.658 1.00 89.75 191 CYS A CA 1
ATOM 1564 C C . CYS A 1 191 ? 9.907 7.594 -11.840 1.00 89.75 191 CYS A C 1
ATOM 1566 O O . CYS A 1 191 ? 10.588 8.543 -12.254 1.00 89.75 191 CYS A O 1
ATOM 1568 N N . PHE A 1 192 ? 8.747 7.270 -12.423 1.00 90.50 192 PHE A N 1
ATOM 1569 C CA . PHE A 1 192 ? 8.293 7.898 -13.671 1.00 90.50 192 PHE A CA 1
ATOM 1570 C C . PHE A 1 192 ? 7.126 8.865 -13.523 1.00 90.50 192 PHE A C 1
ATOM 1572 O O . PHE A 1 192 ? 7.018 9.785 -14.329 1.00 90.50 192 PHE A O 1
ATOM 1579 N N . LEU A 1 193 ? 6.288 8.687 -12.507 1.00 86.88 193 LEU A N 1
ATOM 1580 C CA . LEU A 1 193 ? 5.140 9.549 -12.229 1.00 86.88 193 LEU A CA 1
ATOM 1581 C C . LEU A 1 193 ? 5.351 10.420 -10.982 1.00 86.88 193 LEU A C 1
ATOM 1583 O O . LEU A 1 193 ? 4.509 11.265 -10.698 1.00 86.88 193 LEU A O 1
ATOM 1587 N N . ASN A 1 194 ? 6.469 10.241 -10.264 1.00 81.75 194 ASN A N 1
ATOM 1588 C CA . ASN A 1 194 ? 6.799 10.966 -9.035 1.00 81.75 194 ASN A CA 1
ATOM 1589 C C . ASN A 1 194 ? 5.684 10.873 -7.976 1.00 81.75 194 ASN A C 1
ATOM 1591 O O . ASN A 1 194 ? 5.345 11.855 -7.318 1.00 81.75 194 ASN A O 1
ATOM 1595 N N . THR A 1 195 ? 5.082 9.688 -7.850 1.00 77.06 195 THR A N 1
ATOM 1596 C CA . THR A 1 195 ? 4.019 9.404 -6.878 1.00 77.06 195 THR A CA 1
ATOM 1597 C C . THR A 1 195 ? 4.299 8.113 -6.117 1.00 77.06 195 THR A C 1
ATOM 1599 O O . THR A 1 195 ? 4.799 7.138 -6.676 1.00 77.06 195 THR A O 1
ATOM 1602 N N . ASN A 1 196 ? 3.931 8.096 -4.836 1.00 71.81 196 ASN A N 1
ATOM 1603 C CA . ASN A 1 196 ? 4.034 6.913 -3.980 1.00 71.81 196 ASN A CA 1
ATOM 1604 C C . ASN A 1 196 ? 2.834 5.960 -4.158 1.00 71.81 196 ASN A C 1
ATOM 1606 O O . ASN A 1 196 ? 2.868 4.824 -3.682 1.00 71.81 196 ASN A O 1
ATOM 1610 N N . SER A 1 197 ? 1.772 6.396 -4.846 1.00 73.38 197 SER A N 1
ATOM 1611 C CA . SER A 1 197 ? 0.585 5.584 -5.132 1.00 73.38 197 SER A CA 1
ATOM 1612 C C . SER A 1 197 ? 0.575 5.018 -6.545 1.00 73.38 197 SER A C 1
ATOM 1614 O O . SER A 1 197 ? 1.079 5.620 -7.494 1.00 73.38 197 SER A O 1
ATOM 1616 N N . MET A 1 198 ? -0.056 3.853 -6.696 1.00 83.62 198 MET A N 1
ATOM 1617 C CA . MET A 1 198 ? -0.427 3.359 -8.020 1.00 83.62 198 MET A CA 1
ATOM 1618 C C . MET A 1 198 ? -1.679 4.095 -8.523 1.00 83.62 198 MET A C 1
ATOM 1620 O O . MET A 1 198 ? -2.638 4.225 -7.758 1.00 83.62 198 MET A O 1
ATOM 1624 N N . PRO A 1 199 ? -1.719 4.509 -9.804 1.00 86.12 199 PRO A N 1
ATOM 1625 C CA . PRO A 1 199 ? -2.952 4.947 -10.453 1.00 86.12 199 PRO A CA 1
ATOM 1626 C C . PRO A 1 199 ? -4.059 3.893 -10.327 1.00 86.12 199 PRO A C 1
ATOM 1628 O O . PRO A 1 199 ? -3.782 2.688 -10.355 1.00 86.12 199 PRO A O 1
ATOM 1631 N N . SER A 1 200 ? -5.311 4.334 -10.205 1.00 82.00 200 SER A N 1
ATOM 1632 C CA . SER A 1 200 ? -6.462 3.448 -9.985 1.00 82.00 200 SER A CA 1
ATOM 1633 C C . SER A 1 200 ? -6.650 2.456 -11.135 1.00 82.00 200 SER A C 1
ATOM 1635 O O . SER A 1 200 ? -6.989 1.292 -10.901 1.00 82.00 200 SER A O 1
ATOM 1637 N N . GLU A 1 201 ? -6.343 2.865 -12.367 1.00 87.69 201 GLU A N 1
ATOM 1638 C CA . GLU A 1 201 ? -6.377 2.009 -13.550 1.00 87.69 201 GLU A CA 1
ATOM 1639 C C . GLU A 1 201 ? -5.336 0.890 -13.458 1.00 87.69 201 GLU A C 1
ATOM 1641 O O . GLU A 1 201 ? -5.648 -0.272 -13.730 1.00 87.69 201 GLU A O 1
ATOM 1646 N N . LEU A 1 202 ? -4.111 1.215 -13.028 1.00 88.31 202 LEU A N 1
ATOM 1647 C CA . LEU A 1 202 ? -3.046 0.231 -12.838 1.00 88.31 202 LEU A CA 1
ATOM 1648 C C . LEU A 1 202 ? -3.367 -0.725 -11.683 1.00 88.31 202 LEU A C 1
ATOM 1650 O O . LEU A 1 202 ? -3.167 -1.931 -11.828 1.00 88.31 202 LEU A O 1
ATOM 1654 N N . SER A 1 203 ? -3.902 -0.213 -10.570 1.00 85.50 203 SER A N 1
ATOM 1655 C CA . SER A 1 203 ? -4.324 -1.039 -9.431 1.00 85.50 203 SER A CA 1
ATOM 1656 C C . SER A 1 203 ? -5.437 -2.008 -9.829 1.00 85.50 203 SER A C 1
ATOM 1658 O O . SER A 1 203 ? -5.339 -3.202 -9.563 1.00 85.50 203 SER A O 1
ATOM 1660 N N . THR A 1 204 ? -6.456 -1.523 -10.542 1.00 86.75 204 THR A N 1
ATOM 1661 C CA . THR A 1 204 ? -7.567 -2.354 -11.034 1.00 86.75 204 THR A CA 1
ATOM 1662 C C . THR A 1 204 ? -7.064 -3.443 -11.978 1.00 86.75 204 THR A C 1
ATOM 1664 O O . THR A 1 204 ? -7.478 -4.597 -11.889 1.00 86.75 204 THR A O 1
ATOM 1667 N N . LEU A 1 205 ? -6.141 -3.093 -12.873 1.00 87.19 205 LEU A N 1
ATOM 1668 C CA . LEU A 1 205 ? -5.552 -4.027 -13.826 1.00 87.19 205 LEU A CA 1
ATOM 1669 C C . LEU A 1 205 ? -4.693 -5.092 -13.129 1.00 87.19 205 LEU A C 1
ATOM 1671 O O . LEU A 1 205 ? -4.754 -6.263 -13.510 1.00 87.19 205 LEU A O 1
ATOM 1675 N N . TYR A 1 206 ? -3.937 -4.711 -12.097 1.00 86.50 206 TYR A N 1
ATOM 1676 C CA . TYR A 1 206 ? -3.196 -5.641 -11.247 1.00 86.50 206 TYR A CA 1
ATOM 1677 C C . TYR A 1 206 ? -4.139 -6.597 -10.500 1.00 86.50 206 TYR A C 1
ATOM 1679 O O . TYR A 1 206 ? -3.940 -7.809 -10.561 1.00 86.50 206 TYR A O 1
ATOM 1687 N N . ASP A 1 207 ? -5.212 -6.090 -9.886 1.00 84.81 207 ASP A N 1
ATOM 1688 C CA . ASP A 1 207 ? -6.193 -6.907 -9.159 1.00 84.81 207 ASP A CA 1
ATOM 1689 C C . ASP A 1 207 ? -6.961 -7.869 -10.078 1.00 84.81 207 ASP A C 1
ATOM 1691 O O . ASP A 1 207 ? -7.256 -9.004 -9.694 1.00 84.81 207 ASP A O 1
ATOM 1695 N N . GLN A 1 208 ? -7.275 -7.445 -11.306 1.00 84.12 208 GLN A N 1
ATOM 1696 C CA . GLN A 1 208 ? -7.864 -8.316 -12.328 1.00 84.12 208 GLN A CA 1
ATOM 1697 C C . GLN A 1 208 ? -6.892 -9.422 -12.733 1.00 84.12 208 GLN A C 1
ATOM 1699 O O . GLN A 1 208 ? -7.258 -10.595 -12.734 1.00 84.12 208 GLN A O 1
ATOM 1704 N N . TRP A 1 209 ? -5.634 -9.074 -13.015 1.00 84.38 209 TRP A N 1
ATOM 1705 C CA . TRP A 1 209 ? -4.593 -10.056 -13.315 1.00 84.38 209 TRP A CA 1
ATOM 1706 C C . TRP A 1 209 ? -4.351 -11.029 -12.152 1.00 84.38 209 TRP A C 1
ATOM 1708 O O . TRP A 1 209 ? -4.035 -12.196 -12.387 1.00 84.38 209 TRP A O 1
ATOM 1718 N N . LEU A 1 210 ? -4.555 -10.589 -10.903 1.00 79.25 210 LEU A N 1
ATOM 1719 C CA . LEU A 1 210 ? -4.482 -11.464 -9.739 1.00 79.25 210 LEU A CA 1
ATOM 1720 C C . LEU A 1 210 ? -5.575 -12.541 -9.714 1.00 79.25 210 LEU A C 1
ATOM 1722 O O . LEU A 1 210 ? -5.329 -13.644 -9.223 1.00 79.25 210 LEU A O 1
ATOM 1726 N N . LYS A 1 211 ? -6.765 -12.242 -10.237 1.00 78.75 211 LYS A N 1
ATOM 1727 C CA . LYS A 1 211 ? -7.951 -13.108 -10.150 1.00 78.75 211 LYS A CA 1
ATOM 1728 C C . LYS A 1 211 ? -8.194 -13.930 -11.414 1.00 78.75 211 LYS A C 1
ATOM 1730 O O . LYS A 1 211 ? -8.719 -15.037 -11.331 1.00 78.75 211 LYS A O 1
ATOM 1735 N N . GLU A 1 212 ? -7.821 -13.409 -12.576 1.00 73.38 212 GLU A N 1
ATOM 1736 C CA . GLU A 1 212 ? -8.171 -13.987 -13.871 1.00 73.38 212 GLU A CA 1
ATOM 1737 C C . GLU A 1 212 ? -7.013 -14.796 -14.473 1.00 73.38 212 GLU A C 1
ATOM 1739 O O . GLU A 1 212 ? -5.889 -14.320 -14.621 1.00 73.38 212 GLU A O 1
ATOM 1744 N N . ILE A 1 213 ? -7.303 -16.036 -14.872 1.00 57.50 213 ILE A N 1
ATOM 1745 C CA . ILE A 1 213 ? -6.313 -16.988 -15.402 1.00 57.50 213 ILE A CA 1
ATOM 1746 C C . ILE A 1 213 ? -5.865 -16.622 -16.836 1.00 57.50 213 ILE A C 1
ATOM 1748 O O . ILE A 1 213 ? -4.798 -17.053 -17.271 1.00 57.50 213 ILE A O 1
ATOM 1752 N N . ASP A 1 214 ? -6.624 -15.792 -17.572 1.00 56.47 214 ASP A N 1
ATOM 1753 C CA . ASP A 1 214 ? -6.516 -15.741 -19.040 1.00 56.47 214 ASP A CA 1
ATOM 1754 C C . ASP A 1 214 ? -6.332 -14.346 -19.677 1.00 56.47 214 ASP A C 1
ATOM 1756 O O . ASP A 1 214 ? -6.679 -14.123 -20.843 1.00 56.47 214 ASP A O 1
ATOM 1760 N N . VAL A 1 215 ? -5.683 -13.408 -18.978 1.00 63.28 215 VAL A N 1
ATOM 1761 C CA . VAL A 1 215 ? -5.5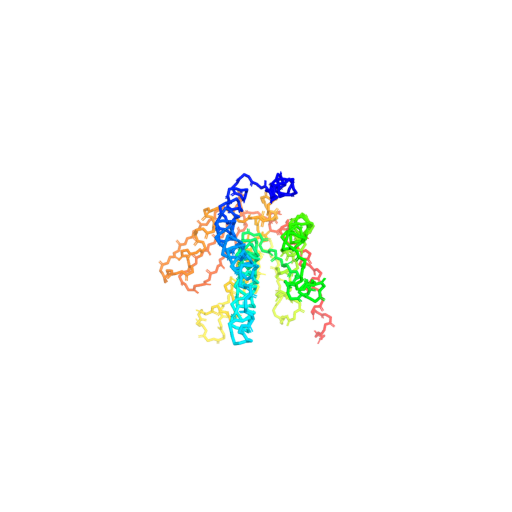41 -12.023 -19.462 1.00 63.28 215 VAL A CA 1
ATOM 1762 C C . VAL A 1 215 ? -4.117 -11.660 -19.890 1.00 63.28 215 VAL A C 1
ATOM 1764 O O . VAL A 1 215 ? -3.161 -11.760 -19.123 1.00 63.28 215 VAL A O 1
ATOM 1767 N N . LYS A 1 216 ? -3.978 -11.178 -21.133 1.00 76.25 216 LYS A N 1
ATOM 1768 C CA . LYS A 1 2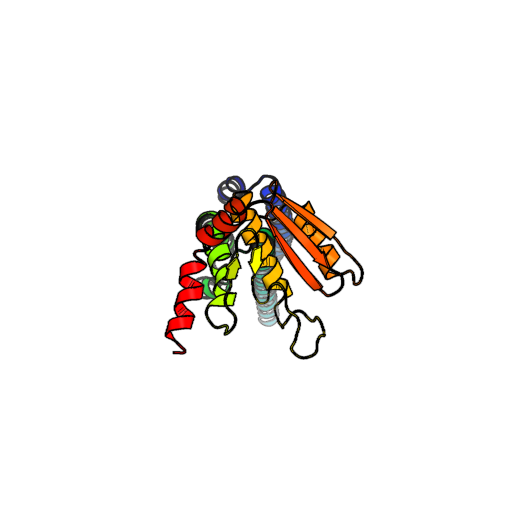16 ? -2.822 -10.387 -21.576 1.00 76.25 216 LYS A CA 1
ATOM 1769 C C . LYS A 1 216 ? -3.215 -8.915 -21.501 1.00 76.25 216 LYS A C 1
ATOM 1771 O O . LYS A 1 216 ? -4.000 -8.452 -22.326 1.00 76.25 216 LYS A O 1
ATOM 1776 N N . ARG A 1 217 ? -2.682 -8.176 -20.531 1.00 83.44 217 ARG A N 1
ATOM 1777 C CA . ARG A 1 217 ? -2.920 -6.729 -20.393 1.00 83.44 217 ARG A CA 1
ATOM 1778 C C . ARG A 1 217 ? -1.617 -5.973 -20.572 1.00 83.44 217 ARG A C 1
ATOM 1780 O O . ARG A 1 217 ? -0.567 -6.429 -20.139 1.00 83.44 217 ARG A O 1
ATOM 1787 N N . THR A 1 218 ? -1.685 -4.821 -21.224 1.00 87.06 218 THR A N 1
ATOM 1788 C CA . THR A 1 218 ? -0.563 -3.882 -21.312 1.00 87.06 218 THR A CA 1
ATOM 1789 C C . THR A 1 218 ? -1.004 -2.583 -20.670 1.00 87.06 218 THR A C 1
ATOM 1791 O O . THR A 1 218 ? -2.092 -2.105 -20.976 1.00 87.06 218 THR A O 1
ATOM 1794 N N . TYR A 1 219 ? -0.163 -2.029 -19.809 1.00 89.81 219 TYR A N 1
ATOM 1795 C CA . TYR A 1 219 ? -0.356 -0.716 -19.220 1.00 89.81 219 TYR A CA 1
ATOM 1796 C C . TYR A 1 219 ? 0.843 0.171 -19.555 1.00 89.81 219 TYR A C 1
ATOM 1798 O O . TYR A 1 219 ? 1.995 -0.268 -19.480 1.00 89.81 219 TYR A O 1
ATOM 1806 N N . ILE A 1 220 ? 0.568 1.407 -19.963 1.00 91.25 220 ILE A N 1
ATOM 1807 C CA . ILE A 1 220 ? 1.585 2.423 -20.235 1.00 91.25 220 ILE A CA 1
ATOM 1808 C C . ILE A 1 220 ? 1.718 3.243 -18.956 1.00 91.25 220 ILE A C 1
ATOM 1810 O O . ILE A 1 220 ? 0.807 3.983 -18.608 1.00 91.25 220 ILE A O 1
ATOM 1814 N N . ILE A 1 221 ? 2.831 3.074 -18.241 1.00 89.38 221 ILE A N 1
ATOM 1815 C CA . ILE A 1 221 ? 3.072 3.781 -16.976 1.00 89.38 221 ILE A CA 1
ATOM 1816 C C . ILE A 1 221 ? 3.424 5.236 -17.259 1.00 89.38 221 ILE A C 1
ATOM 1818 O O . ILE A 1 221 ? 2.883 6.139 -16.643 1.00 89.38 221 ILE A O 1
ATOM 1822 N N . PHE A 1 222 ? 4.318 5.447 -18.215 1.00 90.38 222 PHE A N 1
ATOM 1823 C CA . PHE A 1 222 ? 4.787 6.745 -18.683 1.00 90.38 222 PHE A CA 1
ATOM 1824 C C . PHE A 1 222 ? 5.049 6.618 -20.189 1.00 90.38 222 PHE A C 1
ATOM 1826 O O . PHE A 1 222 ? 5.287 5.494 -20.647 1.00 90.38 222 PHE A O 1
ATOM 1833 N N . PRO A 1 223 ? 5.003 7.696 -20.994 1.00 89.56 223 PRO A N 1
ATOM 1834 C CA . PRO A 1 223 ? 5.384 7.622 -22.400 1.00 89.56 223 PRO A CA 1
ATOM 1835 C C . PRO A 1 223 ? 6.745 6.934 -22.577 1.00 89.56 223 PRO A C 1
ATOM 1837 O O . PRO A 1 223 ? 7.777 7.438 -22.150 1.00 89.56 223 PRO A O 1
ATOM 1840 N N . GLY A 1 224 ? 6.738 5.738 -23.170 1.00 84.88 224 GLY A N 1
ATOM 1841 C CA . GLY A 1 224 ? 7.949 4.937 -23.341 1.00 84.88 224 GLY A CA 1
ATOM 1842 C C . GLY A 1 224 ? 8.303 3.970 -22.206 1.00 84.88 224 GLY A C 1
ATOM 1843 O O . GLY A 1 224 ? 9.353 3.339 -22.263 1.00 84.88 224 GLY A O 1
ATOM 1844 N N . VAL A 1 225 ? 7.443 3.797 -21.202 1.00 89.25 225 VAL A N 1
ATOM 1845 C CA . VAL A 1 225 ? 7.584 2.789 -20.140 1.00 89.25 225 VAL A CA 1
ATOM 1846 C C . VAL A 1 225 ? 6.303 1.976 -20.061 1.00 89.25 225 VAL A C 1
ATOM 1848 O O . VAL A 1 225 ? 5.237 2.487 -19.715 1.00 89.25 225 VAL A O 1
ATOM 1851 N N . THR A 1 226 ? 6.397 0.692 -20.388 1.00 89.62 226 THR A N 1
ATOM 1852 C CA . THR A 1 226 ? 5.233 -0.196 -20.452 1.00 89.62 226 THR A CA 1
ATOM 1853 C C . THR A 1 226 ? 5.432 -1.434 -19.605 1.00 89.62 226 THR A C 1
ATOM 1855 O O . THR A 1 226 ? 6.527 -1.992 -19.538 1.00 89.62 226 THR A O 1
ATOM 1858 N N . ILE A 1 227 ? 4.342 -1.883 -18.994 1.00 87.12 227 ILE A N 1
ATOM 1859 C CA . ILE A 1 227 ? 4.283 -3.142 -18.271 1.00 87.12 227 ILE A CA 1
ATOM 1860 C C . ILE A 1 227 ? 3.226 -4.044 -18.898 1.00 87.12 227 ILE A C 1
ATOM 1862 O O . ILE A 1 227 ? 2.107 -3.624 -19.195 1.00 87.12 227 ILE A O 1
ATOM 1866 N N . LYS A 1 228 ? 3.606 -5.290 -19.168 1.00 85.69 228 LYS A N 1
ATOM 1867 C CA . LYS A 1 228 ? 2.754 -6.299 -19.797 1.00 85.69 228 LYS A CA 1
ATOM 1868 C C . LYS A 1 228 ? 2.543 -7.447 -18.835 1.00 85.69 228 LYS A C 1
ATOM 1870 O O . LYS A 1 228 ? 3.500 -8.125 -18.482 1.00 85.69 228 LYS A O 1
ATOM 1875 N N . PHE A 1 229 ? 1.297 -7.683 -18.469 1.00 83.94 229 PHE A N 1
ATOM 1876 C CA . PHE A 1 229 ? 0.870 -8.812 -17.663 1.00 83.94 229 PHE A CA 1
ATOM 1877 C C . PHE A 1 229 ? 0.453 -9.949 -18.588 1.00 83.94 229 PHE A C 1
ATOM 1879 O O . PHE A 1 229 ? -0.264 -9.731 -19.569 1.00 83.94 229 PHE A O 1
ATOM 1886 N N . PHE A 1 230 ? 0.919 -11.154 -18.290 1.00 77.31 230 PHE A N 1
ATOM 1887 C CA . PHE A 1 230 ? 0.637 -12.353 -19.065 1.00 77.31 230 PHE A CA 1
ATOM 1888 C C . PHE A 1 230 ? -0.106 -13.389 -18.218 1.00 77.31 230 PHE A C 1
ATOM 1890 O O . PHE A 1 230 ? -0.000 -13.419 -16.990 1.00 77.31 230 PHE A O 1
ATOM 1897 N N . ARG A 1 231 ? -0.805 -14.283 -18.923 1.00 72.19 231 ARG A N 1
ATOM 1898 C CA . ARG A 1 231 ? -1.630 -15.380 -18.386 1.00 72.19 231 ARG A CA 1
ATOM 1899 C C . ARG A 1 231 ? -0.877 -16.280 -17.410 1.00 72.19 231 ARG A C 1
ATOM 1901 O O . ARG A 1 231 ? -1.362 -16.640 -16.349 1.00 72.19 231 ARG A O 1
ATOM 1908 N N . ASN A 1 232 ? 0.373 -16.571 -17.738 1.00 68.19 232 ASN A N 1
ATOM 1909 C CA . ASN A 1 232 ? 1.284 -17.401 -16.958 1.00 68.19 232 ASN A CA 1
ATOM 1910 C C . ASN A 1 232 ? 1.914 -16.666 -15.760 1.00 68.19 232 ASN A C 1
ATOM 1912 O O . ASN A 1 232 ? 3.031 -16.981 -15.367 1.00 68.19 232 ASN A O 1
ATOM 1916 N N . ARG A 1 233 ? 1.249 -15.637 -15.223 1.00 71.56 233 ARG A N 1
ATOM 1917 C CA . ARG A 1 233 ? 1.75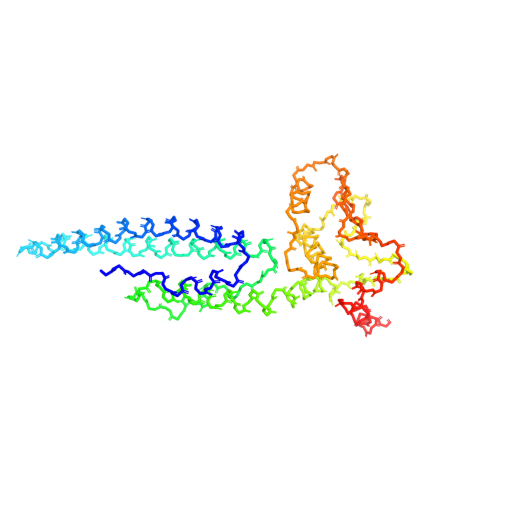3 -14.788 -14.132 1.00 71.56 233 ARG A CA 1
ATOM 1918 C C . ARG A 1 233 ? 3.135 -14.169 -14.382 1.00 71.56 233 ARG A C 1
ATOM 1920 O O . ARG A 1 233 ? 3.813 -13.742 -13.451 1.00 71.56 233 ARG A O 1
ATOM 1927 N N . LYS A 1 234 ? 3.533 -14.060 -15.649 1.00 73.62 234 LYS A N 1
ATOM 1928 C CA . LYS A 1 234 ? 4.704 -13.293 -16.064 1.00 73.62 234 LYS A CA 1
ATOM 1929 C C . LYS A 1 234 ? 4.333 -11.827 -16.188 1.00 73.62 234 LYS A C 1
ATOM 1931 O O . LYS A 1 234 ? 3.252 -11.486 -16.671 1.00 73.62 234 LYS A O 1
ATOM 1936 N N . VAL A 1 235 ? 5.275 -10.973 -15.828 1.00 76.19 235 VAL A N 1
ATOM 1937 C CA . VAL A 1 235 ? 5.226 -9.545 -16.108 1.00 76.19 235 VAL A CA 1
ATOM 1938 C C . VAL A 1 235 ? 6.423 -9.216 -16.990 1.00 76.19 235 VAL A C 1
ATOM 1940 O O . VAL A 1 235 ? 7.508 -9.709 -16.731 1.00 76.19 235 VAL A O 1
ATOM 1943 N N . ASN A 1 236 ? 6.250 -8.427 -18.050 1.00 78.44 236 ASN A N 1
ATOM 1944 C CA . ASN A 1 236 ? 7.376 -7.844 -18.780 1.00 78.44 236 ASN A CA 1
ATOM 1945 C C . ASN A 1 236 ? 7.356 -6.337 -18.614 1.00 78.44 236 ASN A C 1
ATOM 1947 O O . ASN A 1 236 ? 6.379 -5.689 -18.985 1.00 78.44 236 ASN A O 1
ATOM 1951 N N . LEU A 1 237 ? 8.474 -5.799 -18.153 1.00 84.19 237 LEU A N 1
ATOM 1952 C CA . LEU A 1 237 ? 8.776 -4.382 -18.217 1.00 84.19 237 LEU A CA 1
ATOM 1953 C C . LEU A 1 237 ? 9.486 -4.082 -19.542 1.00 84.19 237 LEU A C 1
ATOM 1955 O O . LEU A 1 237 ? 10.315 -4.865 -20.009 1.00 84.19 237 LEU A O 1
ATOM 1959 N N . SER A 1 238 ? 9.132 -2.986 -20.200 1.00 84.50 238 SER A N 1
ATOM 1960 C CA . SER A 1 238 ? 9.772 -2.565 -21.447 1.00 84.50 238 SER A CA 1
ATOM 1961 C C . SER A 1 238 ? 9.918 -1.053 -21.479 1.00 84.50 238 SER A C 1
ATOM 1963 O O . SER A 1 238 ? 8.945 -0.331 -21.253 1.00 84.50 238 SER A O 1
ATOM 1965 N N . PHE A 1 239 ? 11.128 -0.607 -21.799 1.00 86.06 239 PHE A N 1
ATOM 1966 C CA . PHE A 1 239 ? 11.479 0.790 -22.010 1.00 86.06 239 PHE A CA 1
ATOM 1967 C C . PHE A 1 239 ? 11.642 1.025 -23.510 1.00 86.06 239 PHE A C 1
ATOM 1969 O O . PHE A 1 239 ? 12.189 0.177 -24.210 1.00 86.06 239 PHE A O 1
ATOM 1976 N N . SER A 1 240 ? 11.134 2.144 -24.014 1.00 85.44 240 SER A N 1
ATOM 1977 C CA . SER A 1 240 ? 11.243 2.508 -25.428 1.00 85.44 240 SER A CA 1
ATOM 1978 C C . SER A 1 240 ? 12.584 3.139 -25.780 1.00 85.44 240 SER A C 1
ATOM 1980 O O . SER A 1 240 ? 12.866 3.289 -26.961 1.00 85.44 240 SER A O 1
ATOM 1982 N N . THR A 1 241 ? 13.355 3.579 -24.780 1.00 87.25 241 THR A N 1
ATOM 1983 C CA . THR A 1 241 ? 14.675 4.182 -24.977 1.00 87.25 241 THR A CA 1
ATOM 1984 C C . THR A 1 241 ? 15.651 3.754 -23.871 1.00 87.25 241 THR A C 1
ATOM 1986 O O . THR A 1 241 ? 15.210 3.423 -22.756 1.00 87.25 241 THR A O 1
ATOM 1989 N N . PRO A 1 242 ? 16.974 3.771 -24.133 1.00 85.19 242 PRO A N 1
ATOM 1990 C CA . PRO A 1 242 ? 17.985 3.465 -23.124 1.00 85.19 242 PRO A CA 1
ATOM 1991 C C . PRO A 1 242 ? 17.968 4.451 -21.953 1.00 85.19 242 PRO A C 1
ATOM 1993 O O . PRO A 1 242 ? 18.254 4.058 -20.827 1.00 85.19 242 PRO A O 1
ATOM 1996 N N . GLU A 1 243 ? 17.597 5.714 -22.180 1.00 89.88 243 GLU A N 1
ATOM 1997 C CA . GLU A 1 243 ? 17.558 6.746 -21.139 1.00 89.88 243 GLU A CA 1
ATOM 1998 C C . GLU A 1 243 ? 16.497 6.437 -20.084 1.00 89.88 243 GLU A C 1
ATOM 2000 O O . GLU A 1 243 ? 16.750 6.607 -18.893 1.00 89.88 243 GLU A O 1
ATOM 2005 N N . HIS A 1 244 ? 15.323 5.936 -20.484 1.00 89.50 244 HIS A N 1
ATOM 2006 C CA . HIS A 1 244 ? 14.300 5.514 -19.527 1.00 89.50 244 HIS A CA 1
ATOM 2007 C C . HIS A 1 244 ? 14.757 4.304 -18.709 1.00 89.50 244 HIS A C 1
ATOM 2009 O O . HIS A 1 244 ? 14.575 4.285 -17.490 1.00 89.50 244 HIS A O 1
ATOM 2015 N N . ALA A 1 245 ? 15.393 3.321 -19.353 1.00 86.69 245 ALA A N 1
ATOM 2016 C CA . ALA A 1 245 ? 15.965 2.178 -18.649 1.00 86.69 245 ALA A CA 1
ATOM 2017 C C . ALA A 1 245 ? 17.048 2.632 -17.652 1.00 86.69 245 ALA A C 1
ATOM 2019 O O . ALA A 1 245 ? 17.022 2.261 -16.479 1.00 86.69 245 ALA A O 1
ATOM 2020 N N . LEU A 1 246 ? 17.956 3.508 -18.083 1.00 87.94 246 LEU A N 1
ATOM 2021 C CA . LEU A 1 246 ? 19.032 4.030 -17.248 1.00 87.94 246 LEU A CA 1
ATOM 2022 C C . LEU A 1 246 ? 18.504 4.895 -16.096 1.00 87.94 246 LEU A C 1
ATOM 2024 O O . LEU A 1 246 ? 19.011 4.799 -14.981 1.00 87.94 246 LEU A O 1
ATOM 2028 N N . LYS A 1 247 ? 17.451 5.690 -16.328 1.00 91.62 247 LYS A N 1
ATOM 2029 C CA . LYS A 1 247 ? 16.766 6.458 -15.280 1.00 91.62 247 LYS A CA 1
ATOM 2030 C C . LYS A 1 247 ? 16.260 5.531 -14.178 1.00 91.62 247 LYS A C 1
ATOM 2032 O O . LYS A 1 247 ? 16.586 5.758 -13.018 1.00 91.62 247 LYS A O 1
ATOM 2037 N N . PHE A 1 248 ? 15.512 4.484 -14.531 1.00 90.38 248 PHE A N 1
ATOM 2038 C CA . PHE A 1 248 ? 15.012 3.509 -13.555 1.00 90.38 248 PHE A CA 1
ATOM 2039 C C . PHE A 1 248 ? 16.154 2.795 -12.827 1.00 90.38 248 PHE A C 1
ATOM 2041 O O . PHE A 1 248 ? 16.145 2.680 -11.604 1.00 90.38 248 PHE A O 1
ATOM 2048 N N . TRP A 1 249 ? 17.165 2.361 -13.580 1.00 89.00 249 TRP A N 1
ATOM 2049 C CA . TRP A 1 249 ? 18.337 1.669 -13.056 1.00 89.00 249 TRP A CA 1
ATOM 2050 C C . TRP A 1 249 ? 19.106 2.492 -12.015 1.00 89.00 249 TRP A C 1
ATOM 2052 O O . TRP A 1 249 ? 19.426 1.988 -10.937 1.00 89.00 249 TRP A O 1
ATOM 2062 N N . ASN A 1 250 ? 19.368 3.764 -12.323 1.00 89.31 250 ASN A N 1
ATOM 2063 C CA . ASN A 1 250 ? 20.097 4.675 -11.446 1.00 89.31 250 ASN A CA 1
ATOM 2064 C C . ASN A 1 250 ? 19.257 5.108 -10.245 1.00 89.31 250 ASN A C 1
ATOM 2066 O O . ASN A 1 250 ? 19.784 5.186 -9.142 1.00 89.31 250 ASN A O 1
ATOM 2070 N N . HIS A 1 251 ? 17.959 5.353 -10.445 1.00 89.69 251 HIS A N 1
ATOM 2071 C CA . HIS A 1 251 ? 17.059 5.798 -9.381 1.00 89.69 251 HIS A CA 1
ATOM 2072 C C . HIS A 1 251 ? 16.982 4.800 -8.218 1.00 89.69 251 HIS A C 1
ATOM 2074 O O . HIS A 1 251 ? 16.880 5.208 -7.068 1.00 89.69 251 HIS A O 1
ATOM 2080 N N . PHE A 1 252 ? 17.078 3.500 -8.510 1.00 88.69 252 PHE A N 1
ATOM 2081 C CA . PHE A 1 252 ? 17.106 2.439 -7.500 1.00 88.69 252 PHE A CA 1
ATOM 2082 C C . PHE A 1 252 ? 18.509 1.876 -7.248 1.00 88.69 252 PHE A C 1
ATOM 2084 O O . PHE A 1 252 ? 18.627 0.772 -6.719 1.00 88.69 252 PHE A O 1
ATOM 2091 N N . GLU A 1 253 ? 19.567 2.597 -7.628 1.00 89.12 253 GLU A N 1
ATOM 2092 C CA . GLU A 1 253 ? 20.968 2.252 -7.341 1.00 89.12 253 GLU A CA 1
ATOM 2093 C C . GLU A 1 253 ? 21.355 0.797 -7.688 1.00 89.12 253 GLU A C 1
ATOM 2095 O O . GLU A 1 253 ? 22.209 0.179 -7.043 1.00 89.12 253 GLU A O 1
ATOM 2100 N N . LEU A 1 254 ? 20.747 0.224 -8.735 1.00 87.19 254 LEU A N 1
ATOM 2101 C CA . LEU A 1 254 ? 20.863 -1.209 -9.035 1.00 87.19 254 LEU A CA 1
ATOM 2102 C C . LEU A 1 254 ? 22.298 -1.631 -9.388 1.00 87.19 254 LEU A C 1
ATOM 2104 O O . LEU A 1 254 ? 22.672 -2.781 -9.158 1.00 87.19 254 LEU A O 1
ATOM 2108 N N . THR A 1 255 ? 23.136 -0.697 -9.857 1.00 86.06 255 THR A N 1
ATOM 2109 C CA . THR A 1 255 ? 24.583 -0.909 -10.037 1.00 86.06 255 THR A CA 1
ATOM 2110 C C . THR A 1 255 ? 25.256 -1.359 -8.741 1.00 86.06 255 THR A C 1
ATOM 2112 O O . THR A 1 255 ? 26.019 -2.325 -8.746 1.00 86.06 255 THR A O 1
ATOM 2115 N N . GLY A 1 256 ? 24.975 -0.675 -7.626 1.00 82.62 256 GLY A N 1
ATOM 2116 C CA . GLY A 1 256 ? 25.581 -0.982 -6.330 1.00 82.62 256 GLY A CA 1
ATOM 2117 C C . GLY A 1 256 ? 25.137 -2.345 -5.806 1.00 82.62 256 GLY A C 1
ATOM 2118 O O . GLY A 1 256 ? 25.938 -3.091 -5.247 1.00 82.62 256 GLY A O 1
ATOM 2119 N N . ILE A 1 257 ? 23.878 -2.702 -6.052 1.00 82.00 257 ILE A N 1
ATOM 2120 C CA . ILE A 1 257 ? 23.301 -3.995 -5.678 1.00 82.00 257 ILE A CA 1
ATOM 2121 C C . ILE A 1 257 ? 23.950 -5.133 -6.472 1.00 82.00 257 ILE A C 1
ATOM 2123 O O . ILE A 1 257 ? 24.495 -6.061 -5.874 1.00 82.00 257 ILE A O 1
ATOM 2127 N N . ALA A 1 258 ? 23.986 -5.016 -7.802 1.00 77.69 258 ALA A N 1
ATOM 2128 C CA . ALA A 1 258 ? 24.578 -6.023 -8.680 1.00 77.69 258 ALA A CA 1
ATOM 2129 C C . ALA A 1 258 ? 26.084 -6.226 -8.419 1.00 77.69 258 ALA A C 1
ATOM 2131 O O . ALA A 1 258 ? 26.600 -7.337 -8.559 1.00 77.69 258 ALA A O 1
ATOM 2132 N N . ALA A 1 259 ? 26.800 -5.172 -8.009 1.00 75.62 259 ALA A N 1
ATOM 2133 C CA . ALA A 1 259 ? 28.221 -5.244 -7.674 1.00 75.62 259 ALA A CA 1
ATOM 2134 C C . ALA A 1 259 ? 28.505 -5.984 -6.351 1.00 75.62 259 ALA A C 1
ATOM 2136 O O . ALA A 1 259 ? 29.512 -6.684 -6.255 1.00 75.62 259 ALA A O 1
ATOM 2137 N N . ARG A 1 260 ? 27.623 -5.882 -5.343 1.00 67.94 260 ARG A N 1
ATOM 2138 C CA . ARG A 1 260 ? 27.825 -6.458 -3.994 1.00 67.94 260 ARG A CA 1
ATOM 2139 C C . ARG A 1 260 ? 27.829 -7.990 -3.943 1.00 67.94 260 ARG A C 1
ATOM 2141 O O . ARG A 1 260 ? 28.378 -8.547 -2.998 1.00 67.94 260 ARG A O 1
ATOM 2148 N N . MET A 1 261 ? 27.231 -8.675 -4.919 1.00 58.44 261 MET A N 1
ATOM 2149 C CA . MET A 1 261 ? 27.260 -10.146 -4.987 1.00 58.44 261 MET A CA 1
ATOM 2150 C C . MET A 1 261 ? 28.463 -10.685 -5.767 1.00 58.44 261 MET A C 1
ATOM 2152 O O . MET A 1 261 ? 28.964 -11.755 -5.431 1.00 58.44 261 MET A O 1
ATOM 2156 N N . ARG A 1 262 ? 29.010 -9.918 -6.725 1.00 53.16 262 ARG A N 1
ATOM 2157 C CA . ARG A 1 262 ? 30.248 -10.293 -7.441 1.00 53.16 262 ARG A CA 1
ATOM 2158 C C . ARG A 1 262 ? 31.467 -10.379 -6.523 1.00 53.16 262 ARG A C 1
ATOM 2160 O O . ARG A 1 262 ? 32.426 -11.057 -6.851 1.00 53.16 262 ARG A O 1
ATOM 2167 N N . THR A 1 263 ? 31.433 -9.709 -5.374 1.00 51.06 263 THR A N 1
ATOM 2168 C CA . THR A 1 263 ? 32.501 -9.772 -4.368 1.00 51.06 263 THR A CA 1
ATOM 2169 C C . THR A 1 263 ? 32.313 -10.890 -3.339 1.00 51.06 263 THR A C 1
ATOM 2171 O O . THR A 1 263 ? 33.236 -11.149 -2.573 1.00 51.06 263 THR A O 1
ATOM 2174 N N . LYS A 1 264 ? 31.146 -11.556 -3.298 1.00 49.09 264 LYS A N 1
ATOM 2175 C CA . LYS A 1 264 ? 30.858 -12.659 -2.361 1.00 49.09 264 LYS A CA 1
ATOM 2176 C C . LYS A 1 264 ? 31.100 -14.059 -2.938 1.00 49.09 264 LYS A C 1
ATOM 2178 O O . LYS A 1 264 ? 31.286 -14.973 -2.147 1.00 49.09 264 LYS A O 1
ATOM 2183 N N . ASN A 1 265 ? 31.145 -14.207 -4.262 1.00 43.31 265 ASN A N 1
ATOM 2184 C CA . ASN A 1 265 ? 31.539 -15.435 -4.962 1.00 43.31 265 ASN A CA 1
ATOM 2185 C C . ASN A 1 265 ? 32.619 -15.090 -6.010 1.00 43.31 265 ASN A C 1
ATOM 2187 O O . ASN A 1 265 ? 32.246 -14.731 -7.130 1.00 43.31 265 ASN A O 1
ATOM 2191 N N . PRO A 1 266 ? 33.917 -15.100 -5.646 1.00 41.88 266 PRO A N 1
ATOM 2192 C CA . PRO A 1 266 ? 35.011 -15.022 -6.615 1.00 41.88 266 PRO A CA 1
ATOM 2193 C C . PRO A 1 266 ? 35.106 -16.278 -7.492 1.00 41.88 266 PRO A C 1
ATOM 2195 O O . PRO A 1 266 ? 34.757 -17.377 -7.002 1.00 41.88 266 PRO A O 1
#

pLDDT: mean 70.62, std 14.75, range [27.81, 91.62]

Nearest PDB structures (foldseek):
  5csa-assembly1_A  TM=1.722E-01  e=6.881E+00  Saccharomyces cerevisiae S288C

Organism: NCBI:txid1703345

Radius of gyration: 24.98 Å; Cα contacts (8 Å, |Δi|>4): 250; chains: 1; bounding box: 64×46×74 Å